Protein AF-A0A4R8V7R1-F1 (afdb_monomer_lite)

Foldseek 3Di:
DDDPPPPPQPDWDWAQDPVDNQWTFTDHRPDTDPDIDGDDPDPPPPPDPVDPVPPPPVPPPDDDDDPPDDPPDDDPPPPPPPPPPPPPPPQQQPDLDDPLLLCLLLLLQVLCVVLVCCCVVCPVPCDPVVVVVSVVVSLVSNLVSLVVVQVVCVVRPLPDAQDSVLCVVHSLSSLVSRQVSSCVRPVGRCVSNVSSVVSNVVVVVVVVVVVVVVVVVVVVVVVD

Radius of gyration: 31.63 Å; chains: 1; bounding box: 80×54×92 Å

Structure (mmCIF, N/CA/C/O backbone):
data_AF-A0A4R8V7R1-F1
#
_entry.id   AF-A0A4R8V7R1-F1
#
loop_
_atom_site.group_PDB
_atom_site.id
_atom_site.type_symbol
_atom_site.label_atom_id
_atom_site.label_alt_id
_atom_site.label_comp_id
_atom_site.label_asym_id
_atom_site.label_entity_id
_atom_site.label_seq_id
_atom_site.pdbx_PDB_ins_code
_atom_site.Cartn_x
_atom_site.Cartn_y
_atom_site.Cartn_z
_atom_site.occupancy
_atom_site.B_iso_or_equiv
_atom_site.auth_seq_id
_atom_site.auth_comp_id
_atom_site.auth_asym_id
_atom_site.auth_atom_id
_atom_site.pdbx_PDB_model_num
ATOM 1 N N . MET A 1 1 ? -19.332 -27.802 37.712 1.00 35.00 1 MET A N 1
ATOM 2 C CA . MET A 1 1 ? -19.781 -26.490 37.201 1.00 35.00 1 MET A CA 1
ATOM 3 C C . MET A 1 1 ? -18.519 -25.658 37.023 1.00 35.00 1 MET A C 1
ATOM 5 O O . MET A 1 1 ? -17.984 -25.167 38.005 1.00 35.00 1 MET A O 1
ATOM 9 N N . SER A 1 2 ? -17.936 -25.696 35.822 1.00 34.97 2 SER A N 1
ATOM 10 C CA . SER A 1 2 ? -16.676 -25.013 35.501 1.00 34.97 2 SER A CA 1
ATOM 11 C C . SER A 1 2 ? -16.999 -23.546 35.270 1.00 34.97 2 SER A C 1
ATOM 13 O O . SER A 1 2 ? -17.768 -23.236 34.366 1.00 34.97 2 SER A O 1
ATOM 15 N N . ILE A 1 3 ? -16.496 -22.668 36.128 1.00 42.59 3 ILE A N 1
ATOM 16 C CA . ILE A 1 3 ? -16.603 -21.229 35.921 1.00 42.59 3 ILE A CA 1
ATOM 17 C C . ILE A 1 3 ? -15.578 -20.910 34.838 1.00 42.59 3 ILE A C 1
ATOM 19 O O . ILE A 1 3 ? -14.386 -21.119 35.051 1.00 42.59 3 ILE A O 1
ATOM 23 N N . ASP A 1 4 ? -16.042 -20.477 33.669 1.00 36.78 4 ASP A N 1
ATOM 24 C CA . ASP A 1 4 ? -15.185 -19.902 32.641 1.00 36.78 4 ASP A CA 1
ATOM 25 C C . ASP A 1 4 ? -14.482 -18.684 33.244 1.00 36.78 4 ASP A C 1
ATOM 27 O O . ASP A 1 4 ? -15.058 -17.601 33.375 1.00 36.78 4 ASP A O 1
ATOM 31 N N . THR A 1 5 ? -13.236 -18.874 33.670 1.00 44.97 5 THR A N 1
ATOM 32 C CA . THR A 1 5 ? -12.346 -17.796 34.079 1.00 44.97 5 THR A CA 1
ATOM 33 C C . THR A 1 5 ? -12.060 -16.978 32.829 1.00 44.97 5 THR A C 1
ATOM 35 O O . THR A 1 5 ? -11.124 -17.254 32.081 1.00 44.97 5 THR A O 1
ATOM 38 N N . ALA A 1 6 ? -12.911 -15.991 32.548 1.00 43.75 6 ALA A N 1
ATOM 39 C CA . ALA A 1 6 ? -12.602 -14.952 31.588 1.00 43.75 6 ALA A CA 1
ATOM 40 C C . ALA A 1 6 ? -11.239 -14.382 31.994 1.00 43.75 6 ALA A C 1
ATOM 42 O O . ALA A 1 6 ? -11.126 -13.747 33.044 1.00 43.75 6 ALA A O 1
ATOM 43 N N . ASN A 1 7 ? -10.213 -14.697 31.197 1.00 43.88 7 ASN A N 1
ATOM 44 C CA . ASN A 1 7 ? -8.844 -14.216 31.332 1.00 43.88 7 ASN A CA 1
ATOM 45 C C . ASN A 1 7 ? -8.877 -12.685 31.368 1.00 43.88 7 ASN A C 1
ATOM 47 O O . ASN A 1 7 ? -8.795 -12.009 30.342 1.00 43.88 7 ASN A O 1
ATOM 51 N N . THR A 1 8 ? -9.056 -12.134 32.562 1.00 47.59 8 THR A N 1
ATOM 52 C CA . THR A 1 8 ? -8.955 -10.708 32.812 1.00 47.59 8 THR A CA 1
ATOM 53 C C . THR A 1 8 ? -7.469 -10.436 32.808 1.00 47.59 8 THR A C 1
ATOM 55 O O . THR A 1 8 ? -6.779 -10.666 33.796 1.00 47.59 8 THR A O 1
ATOM 58 N N . VAL A 1 9 ? -6.959 -10.043 31.646 1.00 55.69 9 VAL A N 1
ATOM 59 C CA . VAL A 1 9 ? -5.580 -9.593 31.506 1.00 55.69 9 VAL A CA 1
ATOM 60 C C . VAL A 1 9 ? -5.466 -8.291 32.292 1.00 55.69 9 VAL A C 1
ATOM 62 O O . VAL A 1 9 ? -5.870 -7.227 31.824 1.00 55.69 9 VAL A O 1
ATOM 65 N N . ILE A 1 10 ? -4.984 -8.391 33.528 1.00 67.69 10 ILE A N 1
ATOM 66 C CA . ILE A 1 10 ? -4.650 -7.234 34.352 1.00 67.69 10 ILE A CA 1
ATOM 67 C C . ILE A 1 10 ? -3.363 -6.654 33.766 1.00 67.69 10 ILE A C 1
ATOM 69 O O . ILE A 1 10 ? -2.303 -7.278 33.824 1.00 67.69 10 ILE A O 1
ATOM 73 N N . ILE A 1 11 ? -3.479 -5.490 33.134 1.00 72.50 11 ILE A N 1
ATOM 74 C CA . ILE A 1 11 ? -2.346 -4.776 32.539 1.00 72.50 11 ILE A CA 1
ATOM 75 C C . ILE A 1 11 ? -1.382 -4.286 33.626 1.00 72.50 11 ILE A C 1
ATOM 77 O O . ILE A 1 11 ? -1.792 -4.032 34.755 1.00 72.50 11 ILE A O 1
ATOM 81 N N . ALA A 1 12 ? -0.099 -4.142 33.295 1.00 81.81 12 ALA A N 1
ATOM 82 C CA . ALA A 1 12 ? 0.874 -3.600 34.237 1.00 81.81 12 ALA A CA 1
ATOM 83 C C . ALA A 1 12 ? 0.482 -2.170 34.660 1.00 81.81 12 ALA A C 1
ATOM 85 O O . ALA A 1 12 ? 0.148 -1.335 33.812 1.00 81.81 12 ALA A O 1
ATOM 86 N N . GLY A 1 13 ? 0.483 -1.892 35.963 1.00 81.94 13 GLY A N 1
ATOM 87 C CA . GLY A 1 13 ? -0.095 -0.663 36.501 1.00 81.94 13 GLY A CA 1
ATOM 88 C C . GLY A 1 13 ? -0.054 -0.555 38.025 1.00 81.94 13 GLY A C 1
ATOM 89 O O . GLY A 1 13 ? 0.250 -1.509 38.734 1.00 81.94 13 GLY A O 1
ATOM 90 N N . TRP A 1 14 ? -0.386 0.632 38.537 1.00 83.62 14 TRP A N 1
ATOM 91 C CA . TRP A 1 14 ? -0.546 0.880 39.972 1.00 83.62 14 TRP A CA 1
ATOM 92 C C . TRP A 1 14 ? -1.979 0.585 40.404 1.00 83.62 14 TRP A C 1
ATOM 94 O O . TRP A 1 14 ? -2.914 1.217 39.909 1.00 83.62 14 TRP A O 1
ATOM 104 N N . TYR A 1 15 ? -2.141 -0.297 41.379 1.00 84.06 15 TYR A N 1
ATOM 105 C CA . TYR A 1 15 ? -3.440 -0.719 41.897 1.00 84.06 15 TYR A CA 1
ATOM 106 C C . TYR A 1 15 ? -3.486 -0.569 43.426 1.00 84.06 15 TYR A C 1
ATOM 108 O O . TYR A 1 15 ? -2.426 -0.498 44.048 1.00 84.06 15 TYR A O 1
ATOM 116 N N . PRO A 1 16 ? -4.681 -0.478 44.045 1.00 84.88 16 PRO A N 1
ATOM 117 C CA . PRO A 1 16 ? -4.818 -0.519 45.505 1.00 84.88 16 PRO A CA 1
ATOM 118 C C . PRO A 1 16 ? -4.042 -1.690 46.109 1.00 84.88 16 PRO A C 1
ATOM 120 O O . PRO A 1 16 ? -4.197 -2.817 45.636 1.00 84.88 16 PRO A O 1
ATOM 123 N N . ASP A 1 17 ? -3.226 -1.429 47.132 1.00 82.94 17 ASP A N 1
ATOM 124 C CA . ASP A 1 17 ? -2.536 -2.497 47.850 1.00 82.94 17 ASP A CA 1
ATOM 125 C C . ASP A 1 17 ? -3.550 -3.270 48.719 1.00 82.94 17 ASP A C 1
ATOM 127 O O . ASP A 1 17 ? -4.192 -2.659 49.577 1.00 82.94 17 ASP A O 1
ATOM 131 N N . PRO A 1 18 ? -3.724 -4.597 48.543 1.00 75.94 18 PRO A N 1
ATOM 132 C CA . PRO A 1 18 ? -4.680 -5.376 49.333 1.00 75.94 18 PRO A CA 1
ATOM 133 C C . PRO A 1 18 ? -4.406 -5.345 50.841 1.00 75.94 18 PRO A C 1
ATOM 135 O O . PRO A 1 18 ? -5.307 -5.614 51.632 1.00 75.94 18 PRO A O 1
ATOM 138 N N . THR A 1 19 ? -3.164 -5.052 51.238 1.00 77.88 19 THR A N 1
ATOM 139 C CA . THR A 1 19 ? -2.745 -4.976 52.643 1.00 77.88 19 THR A CA 1
ATOM 140 C C . THR A 1 19 ? -2.860 -3.581 53.254 1.00 77.88 19 THR A C 1
ATOM 142 O O . THR A 1 19 ? -2.901 -3.475 54.477 1.00 77.88 19 THR A O 1
ATOM 145 N N . ASP A 1 20 ? -2.910 -2.524 52.438 1.00 77.88 20 ASP A N 1
ATOM 146 C CA . ASP A 1 20 ? -2.974 -1.133 52.898 1.00 77.88 20 ASP A CA 1
ATOM 147 C C . ASP A 1 20 ? -3.625 -0.225 51.836 1.00 77.88 20 ASP A C 1
ATOM 149 O O . ASP A 1 20 ? -2.997 0.191 50.864 1.00 77.88 20 ASP A O 1
ATOM 153 N N . ASP A 1 21 ? -4.891 0.143 52.042 1.00 74.12 21 ASP A N 1
ATOM 154 C CA . ASP A 1 21 ? -5.660 0.954 51.083 1.00 74.12 21 ASP A CA 1
ATOM 155 C C . ASP A 1 21 ? -5.136 2.401 50.936 1.00 74.12 21 ASP A C 1
ATOM 157 O O . ASP A 1 21 ? -5.503 3.121 49.995 1.00 74.12 21 ASP A O 1
ATOM 161 N N . THR A 1 22 ? -4.238 2.832 51.832 1.00 79.81 22 THR A N 1
ATOM 162 C CA . THR A 1 22 ? -3.553 4.133 51.752 1.00 79.81 22 THR A CA 1
ATOM 163 C C . THR A 1 22 ? -2.384 4.131 50.764 1.00 79.81 22 THR A C 1
ATOM 165 O O . THR A 1 22 ? -1.832 5.188 50.443 1.00 79.81 22 THR A O 1
ATOM 168 N N . GLN A 1 23 ? -2.030 2.966 50.221 1.00 84.81 23 GLN A N 1
ATOM 169 C CA . GLN A 1 23 ? -0.934 2.788 49.282 1.00 84.81 23 GLN A CA 1
ATOM 170 C C . GLN A 1 23 ? -1.429 2.159 47.979 1.00 84.81 23 GLN A C 1
ATOM 172 O O . GLN A 1 23 ? -2.417 1.427 47.919 1.00 84.81 23 GLN A O 1
ATOM 177 N N . ALA A 1 24 ? -0.735 2.476 46.891 1.00 87.69 24 ALA A N 1
ATOM 178 C CA . ALA A 1 24 ? -0.854 1.729 45.652 1.00 87.69 24 ALA A CA 1
ATOM 179 C C . ALA A 1 24 ? 0.389 0.856 45.486 1.00 87.69 24 ALA A C 1
ATOM 181 O O . ALA A 1 24 ? 1.506 1.337 45.681 1.00 87.69 24 ALA A O 1
ATOM 182 N N . ARG A 1 25 ? 0.191 -0.397 45.082 1.00 88.38 25 ARG A N 1
ATOM 183 C CA . ARG A 1 25 ? 1.249 -1.352 44.751 1.00 88.38 25 ARG A CA 1
ATOM 184 C C . ARG A 1 25 ? 1.310 -1.548 43.241 1.00 88.38 25 ARG A C 1
ATOM 186 O O . ARG A 1 25 ? 0.284 -1.506 42.557 1.00 88.38 25 ARG A O 1
ATOM 193 N N . TRP A 1 26 ? 2.511 -1.717 42.706 1.00 85.88 26 TRP A N 1
ATOM 194 C CA . TRP A 1 26 ? 2.697 -1.950 41.279 1.00 85.88 26 TRP A CA 1
ATOM 195 C C . TRP A 1 26 ? 2.490 -3.430 40.918 1.00 85.88 26 TRP A C 1
ATOM 197 O O . TRP A 1 26 ? 3.072 -4.320 41.543 1.00 85.88 26 TRP A O 1
ATOM 207 N N . TRP A 1 27 ? 1.666 -3.680 39.899 1.00 84.12 27 TRP A N 1
ATOM 208 C CA . TRP A 1 27 ? 1.469 -4.971 39.235 1.00 84.12 27 TRP A CA 1
ATOM 209 C C . TRP A 1 27 ? 2.256 -4.979 37.923 1.00 84.12 27 TRP A C 1
ATOM 211 O O . TRP A 1 27 ? 2.091 -4.069 37.110 1.00 84.12 27 TRP A O 1
ATOM 221 N N . ASP A 1 28 ? 3.087 -5.995 37.689 1.00 77.50 28 ASP A N 1
ATOM 222 C CA . ASP A 1 28 ? 3.957 -6.068 36.502 1.00 77.50 28 ASP A CA 1
ATOM 223 C C . ASP A 1 28 ? 3.318 -6.772 35.288 1.00 77.50 28 ASP A C 1
ATOM 225 O O . ASP A 1 28 ? 3.927 -6.862 34.223 1.00 77.50 28 ASP A O 1
ATOM 229 N N . GLY A 1 29 ? 2.074 -7.239 35.426 1.00 78.12 29 GLY A N 1
ATOM 230 C CA . GLY A 1 29 ? 1.376 -8.049 34.422 1.00 78.12 29 GLY A CA 1
ATOM 231 C C . GLY A 1 29 ? 1.359 -9.548 34.740 1.00 78.12 29 GLY A C 1
ATOM 232 O O . GLY A 1 29 ? 0.586 -10.282 34.129 1.00 78.12 29 GLY A O 1
ATOM 233 N N . SER A 1 30 ? 2.157 -10.000 35.709 1.00 77.62 30 SER A N 1
ATOM 234 C CA . SER A 1 30 ? 2.258 -11.399 36.140 1.00 77.62 30 SER A CA 1
ATOM 235 C C . SER A 1 30 ? 2.177 -11.582 37.659 1.00 77.62 30 SER A C 1
ATOM 237 O O . SER A 1 30 ? 1.607 -12.572 38.119 1.00 77.62 30 SER A O 1
ATOM 239 N N . GLN A 1 31 ? 2.699 -10.631 38.437 1.00 82.38 31 GLN A N 1
ATOM 240 C CA . GLN A 1 31 ? 2.708 -10.648 39.896 1.00 82.38 31 GLN A CA 1
ATOM 241 C C . GLN A 1 31 ? 2.754 -9.231 40.493 1.00 82.38 31 GLN A C 1
ATOM 243 O O . GLN A 1 31 ? 3.055 -8.234 39.829 1.00 82.38 31 GLN A O 1
ATOM 248 N N . TRP A 1 32 ? 2.440 -9.146 41.786 1.00 83.69 32 TRP A N 1
ATOM 249 C CA . TRP A 1 32 ? 2.592 -7.925 42.569 1.00 83.69 32 TRP A CA 1
ATOM 250 C C . TRP A 1 32 ? 4.063 -7.704 42.902 1.00 83.69 32 TRP A C 1
ATOM 252 O O . TRP A 1 32 ? 4.732 -8.607 43.402 1.00 83.69 32 TRP A O 1
ATOM 262 N N . THR A 1 33 ? 4.557 -6.493 42.678 1.00 84.94 33 THR A N 1
ATOM 263 C CA . THR A 1 33 ? 5.934 -6.123 43.023 1.00 84.94 33 THR A CA 1
ATOM 264 C C . THR A 1 33 ? 6.018 -5.521 44.431 1.00 84.94 33 THR A C 1
ATOM 266 O O . THR A 1 33 ? 5.010 -5.220 45.082 1.00 84.94 33 THR A O 1
ATOM 269 N N . SER A 1 34 ? 7.242 -5.346 44.933 1.00 87.00 34 SER A N 1
ATOM 270 C CA . SER A 1 34 ? 7.510 -4.657 46.201 1.00 87.00 34 SER A CA 1
ATOM 271 C C . SER A 1 34 ? 7.430 -3.132 46.095 1.00 87.00 34 SER A C 1
ATOM 273 O O . SER A 1 34 ? 7.536 -2.457 47.115 1.00 87.00 34 SER A O 1
ATOM 275 N N . GLU A 1 35 ? 7.263 -2.579 44.892 1.00 85.44 35 GLU A N 1
ATOM 276 C CA . GLU A 1 35 ? 7.139 -1.139 44.700 1.00 85.44 35 GLU A CA 1
ATOM 277 C C . GLU A 1 35 ? 5.773 -0.662 45.199 1.00 85.44 35 GLU A C 1
ATOM 279 O O . GLU A 1 35 ? 4.721 -1.046 44.674 1.00 85.44 35 GLU A O 1
ATOM 284 N N . THR A 1 36 ? 5.797 0.191 46.223 1.00 90.44 36 THR A N 1
ATOM 285 C CA . THR A 1 36 ? 4.619 0.890 46.731 1.00 90.44 36 THR A CA 1
ATOM 286 C C . THR A 1 36 ? 4.792 2.392 46.572 1.00 90.44 36 THR A C 1
ATOM 288 O O . THR A 1 36 ? 5.901 2.931 46.598 1.00 90.44 36 THR A O 1
ATOM 291 N N . ARG A 1 37 ? 3.674 3.091 46.385 1.00 84.56 37 ARG A N 1
ATOM 292 C CA . ARG A 1 37 ? 3.627 4.551 46.439 1.00 84.56 37 ARG A CA 1
ATOM 293 C C . ARG A 1 37 ? 2.474 5.001 47.324 1.00 84.56 37 ARG A C 1
ATOM 295 O O . ARG A 1 37 ? 1.413 4.368 47.283 1.00 84.56 37 ARG A O 1
ATOM 302 N N . PRO A 1 38 ? 2.630 6.111 48.066 1.00 84.44 38 PRO A N 1
ATOM 303 C CA . PRO A 1 38 ? 1.514 6.726 48.761 1.00 84.44 38 PRO A CA 1
ATOM 304 C C . PRO A 1 38 ? 0.399 6.997 47.761 1.00 84.44 38 PRO A C 1
ATOM 306 O O . PRO A 1 38 ? 0.606 7.633 46.719 1.00 84.44 38 PRO A O 1
ATOM 309 N N . ARG A 1 39 ? -0.795 6.495 48.054 1.00 70.06 39 ARG A N 1
ATOM 310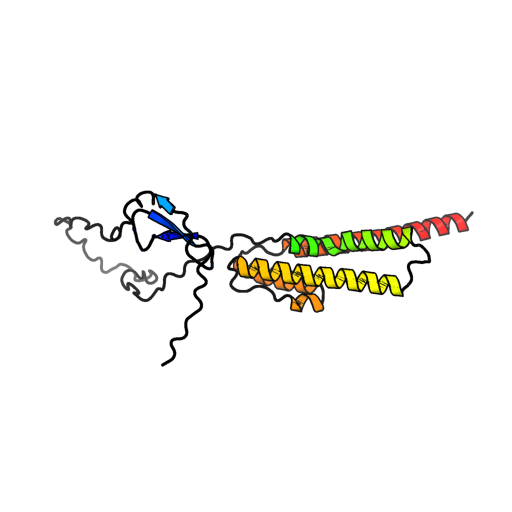 C CA . ARG A 1 39 ? -1.968 6.887 47.297 1.00 70.06 39 ARG A CA 1
ATOM 311 C C . ARG A 1 39 ? -2.252 8.320 47.720 1.00 70.06 39 ARG A C 1
ATOM 313 O O . ARG A 1 39 ? -2.615 8.565 48.867 1.00 70.06 39 ARG A O 1
ATOM 320 N N . HIS A 1 40 ? -2.046 9.284 46.819 1.00 61.00 40 HIS A N 1
ATOM 321 C CA . HIS A 1 40 ? -2.584 10.626 47.038 1.00 61.00 40 HIS A CA 1
ATOM 322 C C . HIS A 1 40 ? -4.044 10.459 47.457 1.00 61.00 40 HIS A C 1
ATOM 324 O O . HIS A 1 40 ? -4.724 9.658 46.805 1.00 61.00 40 HIS A O 1
ATOM 330 N N . PRO A 1 41 ? -4.515 11.132 48.526 1.00 55.47 41 PRO A N 1
ATOM 331 C CA . PRO A 1 41 ? -5.903 11.026 48.923 1.00 55.47 41 PRO A CA 1
ATOM 332 C C . PRO A 1 41 ? -6.705 11.319 47.671 1.00 55.47 41 PRO A C 1
ATOM 334 O O . PRO A 1 41 ? -6.627 12.416 47.112 1.00 55.47 41 PRO A O 1
ATOM 337 N N . ALA A 1 42 ? -7.399 10.293 47.179 1.00 50.50 42 ALA A N 1
ATOM 338 C CA . ALA A 1 42 ? -8.409 10.505 46.181 1.00 50.50 42 ALA A CA 1
ATOM 339 C C . ALA A 1 42 ? -9.277 11.594 46.797 1.00 50.50 42 ALA A C 1
ATOM 341 O O . ALA A 1 42 ? -9.823 11.396 47.886 1.00 50.50 42 ALA A O 1
ATOM 342 N N . THR A 1 43 ? -9.326 12.771 46.163 1.00 43.12 43 THR A N 1
ATOM 343 C CA . THR A 1 43 ? -10.407 13.720 46.411 1.00 43.12 43 THR A CA 1
ATOM 344 C C . THR A 1 43 ? -11.642 12.853 46.525 1.00 43.12 43 THR A C 1
ATOM 346 O O . THR A 1 43 ? -11.852 12.094 45.575 1.00 43.12 43 THR A O 1
ATOM 349 N N . PRO A 1 44 ? -12.336 12.825 47.680 1.00 43.34 44 PRO A N 1
ATOM 350 C CA . PRO A 1 44 ? -13.325 11.805 47.947 1.00 43.34 44 PRO A CA 1
ATOM 351 C C . PRO A 1 44 ? -14.224 11.746 46.731 1.00 43.34 44 PRO A C 1
ATOM 353 O O . PRO A 1 44 ? -14.907 12.716 46.397 1.00 43.34 44 PRO A O 1
ATOM 356 N N . HIS A 1 45 ? -14.087 10.639 46.005 1.00 41.44 45 HIS A N 1
ATOM 357 C CA . HIS A 1 45 ? -14.994 10.161 44.996 1.00 41.44 45 HIS A CA 1
ATOM 358 C C . HIS A 1 45 ? -16.360 10.462 45.582 1.00 41.44 45 HIS A C 1
ATOM 360 O O . HIS A 1 45 ? -16.749 9.886 46.599 1.00 41.44 45 HIS A O 1
ATOM 366 N N . GLN A 1 46 ? -17.029 11.456 45.015 1.00 38.50 46 GLN A N 1
ATOM 367 C CA . GLN A 1 46 ? -18.409 11.737 45.332 1.00 38.50 46 GLN A CA 1
ATOM 368 C C . GLN A 1 46 ? -19.220 10.564 44.802 1.00 38.50 46 GLN A C 1
ATOM 370 O O . GLN A 1 46 ? -19.853 10.647 43.753 1.00 38.50 46 GLN A O 1
ATOM 375 N N . GLY A 1 47 ? -19.206 9.458 45.542 1.00 43.12 47 GLY A N 1
ATOM 376 C CA . GLY A 1 47 ? -20.402 8.661 45.685 1.00 43.12 47 GLY A CA 1
ATOM 377 C C . GLY A 1 47 ? -21.475 9.628 46.171 1.00 43.12 47 GLY A C 1
ATOM 378 O O . GLY A 1 47 ? -21.329 10.229 47.230 1.00 43.12 47 GLY A O 1
ATOM 379 N N . ASN A 1 48 ? -22.495 9.833 45.340 1.00 40.78 48 ASN A N 1
ATOM 380 C CA . ASN A 1 48 ? -23.648 10.712 45.561 1.00 40.78 48 ASN A CA 1
ATOM 381 C C . ASN A 1 48 ? -23.450 12.229 45.376 1.00 40.78 48 ASN A C 1
ATOM 383 O O . ASN A 1 48 ? -23.753 13.011 46.271 1.00 40.78 48 ASN A O 1
ATOM 387 N N . ARG A 1 49 ? -23.103 12.683 44.161 1.00 38.25 49 ARG A N 1
ATOM 388 C CA . ARG A 1 49 ? -23.448 14.054 43.700 1.00 38.25 49 ARG A CA 1
ATOM 389 C C . ARG A 1 49 ? -24.443 14.141 42.533 1.00 38.25 49 ARG A C 1
ATOM 391 O O . ARG A 1 49 ? -24.529 15.171 41.881 1.00 38.25 49 ARG A O 1
ATOM 398 N N . TYR A 1 50 ? -25.271 13.113 42.332 1.00 39.94 50 TYR A N 1
ATOM 399 C CA . TYR A 1 50 ? -26.520 13.255 41.556 1.00 39.94 50 TYR A CA 1
ATOM 400 C C . TYR A 1 50 ? -27.773 13.435 42.423 1.00 39.94 50 TYR A C 1
ATOM 402 O O . TYR A 1 50 ? -28.837 13.745 41.901 1.00 39.94 50 TYR A O 1
ATOM 410 N N . PHE A 1 51 ? -27.638 13.339 43.745 1.00 40.81 51 PHE A N 1
ATOM 411 C CA . PHE A 1 51 ? -28.634 13.840 44.684 1.00 40.81 51 PHE A CA 1
ATOM 412 C C . PHE A 1 51 ? -28.046 15.058 45.392 1.00 40.81 51 PHE A C 1
ATOM 414 O O . PHE A 1 51 ? -27.529 14.961 46.499 1.00 40.81 51 PHE A O 1
ATOM 421 N N . SER A 1 52 ? -28.131 16.227 44.760 1.00 37.59 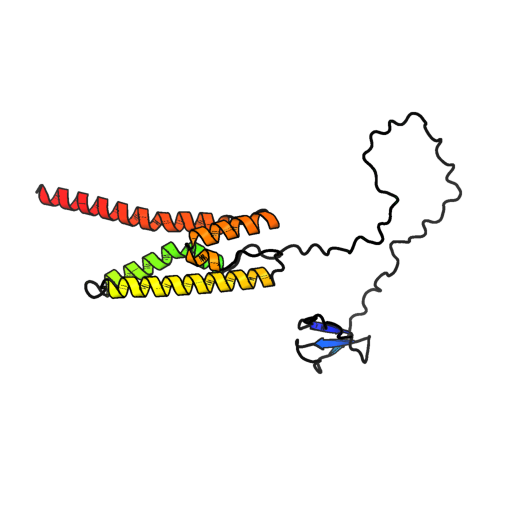52 SER A N 1
ATOM 422 C CA . SER A 1 52 ? -28.435 17.397 45.578 1.00 37.59 52 SER A CA 1
ATOM 423 C C . SER A 1 52 ? -29.876 17.192 46.038 1.00 37.59 52 SER A C 1
ATOM 425 O O . SER A 1 52 ? -30.757 17.142 45.177 1.00 37.59 52 SER A O 1
ATOM 427 N N . PRO A 1 53 ? -30.173 17.080 47.344 1.00 41.31 53 PRO A N 1
ATOM 428 C CA . PRO A 1 53 ? -31.483 17.497 47.790 1.00 41.31 53 PRO A CA 1
ATOM 429 C C . PRO A 1 53 ? -31.527 18.988 47.471 1.00 41.31 53 PRO A C 1
ATOM 431 O O . PRO A 1 53 ? -30.960 19.812 48.185 1.00 41.31 53 PRO A O 1
ATOM 434 N N . VAL A 1 54 ? -32.119 19.336 46.327 1.00 48.97 54 VAL A N 1
ATOM 435 C CA . VAL A 1 54 ? -32.688 20.667 46.164 1.00 48.97 54 VAL A CA 1
ATOM 436 C C . VAL A 1 54 ? -33.579 20.816 47.394 1.00 48.97 54 VAL A C 1
ATOM 438 O O . VAL A 1 54 ? -34.453 19.962 47.576 1.00 48.97 54 VAL A O 1
ATOM 441 N N . PRO A 1 55 ? -33.339 21.791 48.290 1.00 40.69 55 PRO A N 1
ATOM 442 C CA . PRO A 1 55 ? -34.296 22.067 49.343 1.00 40.69 55 PRO A CA 1
ATOM 443 C C . PRO A 1 55 ? -35.619 22.258 48.622 1.00 40.69 55 PRO A C 1
ATOM 445 O O . PRO A 1 55 ? -35.705 23.111 47.735 1.00 40.69 55 PRO A O 1
ATOM 448 N N . ILE A 1 56 ? -36.601 21.406 48.911 1.00 45.22 56 ILE A N 1
ATOM 449 C CA . ILE A 1 56 ? -37.954 21.593 48.411 1.00 45.22 56 ILE A CA 1
ATOM 450 C C . ILE A 1 56 ? -38.329 22.990 48.888 1.00 45.22 56 ILE A C 1
ATOM 452 O O . ILE A 1 56 ? -38.549 23.212 50.075 1.00 45.22 56 ILE A O 1
ATOM 456 N N . ARG A 1 57 ? -38.288 23.964 47.977 1.00 40.69 57 ARG A N 1
ATOM 457 C CA . ARG A 1 57 ? -38.798 25.295 48.241 1.00 40.69 57 ARG A CA 1
ATOM 458 C C . ARG A 1 57 ? -40.298 25.081 48.367 1.00 40.69 57 ARG A C 1
ATOM 460 O O . ARG A 1 57 ? -40.972 24.870 47.364 1.00 40.69 57 ARG A O 1
ATOM 467 N N . THR A 1 58 ? -40.793 25.073 49.597 1.00 50.50 58 THR A N 1
ATOM 468 C CA . THR A 1 58 ? -42.202 24.851 49.948 1.00 50.50 58 THR A CA 1
ATOM 469 C C . THR A 1 58 ? -43.150 25.924 49.398 1.00 50.50 58 THR A C 1
ATOM 471 O O . THR A 1 58 ? -44.355 25.795 49.565 1.00 50.50 58 THR A O 1
ATOM 474 N N . ASP A 1 59 ? -42.630 26.916 48.668 1.00 50.88 59 ASP A N 1
ATOM 475 C CA . ASP A 1 59 ? -43.395 28.035 48.109 1.00 50.88 59 ASP A CA 1
ATOM 476 C C . ASP A 1 59 ? -43.596 27.970 46.585 1.00 50.88 59 ASP A C 1
ATOM 478 O O . ASP A 1 59 ? -43.989 28.959 45.967 1.00 50.88 59 ASP A O 1
ATOM 482 N N . ALA A 1 60 ? -43.338 26.834 45.932 1.00 48.94 60 ALA A N 1
ATOM 483 C CA . ALA A 1 60 ? -43.721 26.675 44.531 1.00 48.94 60 ALA A CA 1
ATOM 484 C C . ALA A 1 60 ? -45.212 26.320 44.434 1.00 48.94 60 ALA A C 1
ATOM 486 O O . ALA A 1 60 ? -45.592 25.152 44.354 1.00 48.94 60 ALA A O 1
ATOM 487 N N . THR A 1 61 ? -46.063 27.345 44.414 1.00 51.59 61 THR A N 1
ATOM 488 C CA . THR A 1 61 ? -47.366 27.257 43.753 1.00 51.59 61 THR A CA 1
ATOM 489 C C . THR A 1 61 ? -47.152 26.636 42.371 1.00 51.59 61 THR A C 1
ATOM 491 O O . THR A 1 61 ? -46.386 27.150 41.554 1.00 51.59 61 THR A O 1
ATOM 494 N N . LEU A 1 62 ? -47.767 25.476 42.132 1.00 53.69 62 LEU A N 1
ATOM 495 C CA . LEU A 1 62 ? -47.740 24.824 40.825 1.00 53.69 62 LEU A CA 1
ATOM 496 C C . LEU A 1 62 ? -48.199 25.844 39.768 1.00 53.69 62 LEU A C 1
ATOM 498 O O . LEU A 1 62 ? -49.253 26.459 39.960 1.00 53.69 62 LEU A O 1
ATOM 502 N N . PRO A 1 63 ? -47.453 26.059 38.669 1.00 57.62 63 PRO A N 1
ATOM 503 C CA . PRO A 1 63 ? -47.970 26.871 37.581 1.00 57.62 63 PRO A CA 1
ATOM 504 C C . PRO A 1 63 ? -49.251 26.212 37.034 1.00 57.62 63 PRO A C 1
ATOM 506 O O . PRO A 1 63 ? -49.306 24.979 36.955 1.00 57.62 63 PRO A O 1
ATOM 509 N N . PRO A 1 64 ? -50.282 26.997 36.666 1.00 59.25 64 PRO A N 1
ATOM 510 C CA . PRO A 1 64 ? -51.505 26.464 36.082 1.00 59.25 64 PRO A CA 1
ATOM 511 C C . PRO A 1 64 ? -51.188 25.570 34.883 1.00 59.25 64 PRO A C 1
ATOM 513 O O . PRO A 1 64 ? -50.433 25.955 33.988 1.00 59.25 64 PRO A O 1
ATOM 516 N N . ILE A 1 65 ? -51.755 24.363 34.882 1.00 53.28 65 ILE A N 1
ATOM 517 C CA . ILE A 1 65 ? -51.684 23.438 33.752 1.00 53.28 65 ILE A CA 1
ATOM 518 C C . ILE A 1 65 ? -52.396 24.123 32.584 1.00 53.28 65 ILE A C 1
ATOM 520 O O . ILE A 1 65 ? -53.608 24.299 32.633 1.00 53.28 65 ILE A O 1
ATOM 524 N N . ASP A 1 66 ? -51.644 24.539 31.566 1.00 52.62 66 ASP A N 1
ATOM 525 C CA . ASP A 1 66 ? -52.190 25.093 30.328 1.00 52.62 66 ASP A CA 1
ATOM 526 C C . ASP A 1 66 ? -52.650 23.936 29.418 1.00 52.62 66 ASP A C 1
ATOM 528 O O . ASP A 1 66 ? -51.802 23.201 28.891 1.00 52.62 66 ASP A O 1
ATOM 532 N N . PRO A 1 67 ? -53.969 23.727 29.234 1.00 60.53 67 PRO A N 1
ATOM 533 C CA . PRO A 1 67 ? -54.494 22.603 28.466 1.00 60.53 67 PRO A CA 1
ATOM 534 C C . PRO A 1 67 ? -54.320 22.768 26.948 1.00 60.53 67 PRO A C 1
ATOM 536 O O . PRO A 1 67 ? -54.635 21.838 26.208 1.00 60.53 67 PRO A O 1
ATOM 539 N N . TYR A 1 68 ? -53.807 23.904 26.461 1.00 51.34 68 TYR A N 1
ATOM 540 C CA . TYR A 1 68 ? -53.688 24.180 25.025 1.00 51.34 68 TYR A CA 1
ATOM 541 C C . TYR A 1 68 ? -52.278 23.996 24.458 1.00 51.34 68 TYR A C 1
ATOM 543 O O . TYR A 1 68 ? -52.037 24.324 23.294 1.00 51.34 68 TYR A O 1
ATOM 551 N N . ARG A 1 69 ? -51.328 23.440 25.223 1.00 50.62 69 ARG A N 1
ATOM 552 C CA . ARG A 1 69 ? -49.971 23.205 24.711 1.00 50.62 69 ARG A CA 1
ATOM 553 C C . ARG A 1 69 ? -49.968 22.066 23.672 1.00 50.62 69 ARG A C 1
ATOM 555 O O . ARG A 1 69 ? -50.237 20.921 24.034 1.00 50.62 69 ARG A O 1
ATOM 562 N N . PRO A 1 70 ? -49.617 22.323 22.397 1.00 47.81 70 PRO A N 1
ATOM 563 C CA . PRO A 1 70 ? -49.630 21.289 21.368 1.00 47.81 70 PRO A CA 1
ATOM 564 C C . PRO A 1 70 ? -48.570 20.212 21.648 1.00 47.81 70 PRO A C 1
ATOM 566 O O . PRO A 1 70 ? -47.391 20.507 21.852 1.00 47.81 70 PRO A O 1
ATOM 569 N N . LEU A 1 71 ? -49.005 18.950 21.608 1.00 53.44 71 LEU A N 1
ATOM 570 C CA . LEU A 1 71 ? -48.256 17.703 21.845 1.00 53.44 71 LEU A CA 1
ATOM 571 C C . LEU A 1 71 ? -47.206 17.372 20.759 1.00 53.44 71 LEU A C 1
ATOM 573 O O . LEU A 1 71 ? -46.952 16.210 20.462 1.00 53.44 71 LEU A O 1
ATOM 577 N N . ASN A 1 72 ? -46.563 18.375 20.156 1.00 47.00 72 ASN A N 1
ATOM 578 C CA . ASN A 1 72 ? -45.502 18.170 19.164 1.00 47.00 72 ASN A CA 1
ATOM 579 C C . ASN A 1 72 ? -44.109 18.451 19.739 1.00 47.00 72 ASN A C 1
ATOM 581 O O . ASN A 1 72 ? -43.318 19.223 19.196 1.00 47.00 72 ASN A O 1
ATOM 585 N N . ARG A 1 73 ? -43.798 17.809 20.862 1.00 43.47 73 ARG A N 1
ATOM 586 C CA . ARG A 1 73 ? -42.420 17.671 21.319 1.00 43.47 73 ARG A CA 1
ATOM 587 C C . ARG A 1 73 ? -42.130 16.183 21.378 1.00 43.47 73 ARG A C 1
ATOM 589 O O . ARG A 1 73 ? -42.752 15.462 22.154 1.00 43.47 73 ARG A O 1
ATOM 596 N N . ARG A 1 74 ? -41.239 15.737 20.480 1.00 41.69 74 ARG A N 1
ATOM 597 C CA . ARG A 1 74 ? -40.584 14.422 20.523 1.00 41.69 74 ARG A CA 1
ATOM 598 C C . ARG A 1 74 ? -40.363 14.034 21.973 1.00 41.69 74 ARG A C 1
ATOM 600 O O . ARG A 1 74 ? -39.901 14.875 22.732 1.00 41.69 74 ARG A O 1
ATOM 607 N N . HIS A 1 75 ? -40.700 12.790 22.289 1.00 45.31 75 HIS A N 1
ATOM 608 C CA . HIS A 1 75 ? -40.530 12.159 23.587 1.00 45.31 75 HIS A CA 1
ATOM 609 C C . HIS A 1 75 ? -39.267 12.670 24.295 1.00 45.31 75 HIS A C 1
ATOM 611 O O . HIS A 1 75 ? -38.164 12.196 24.028 1.00 45.31 75 HIS A O 1
ATOM 617 N N . ASP A 1 76 ? -39.446 13.635 25.197 1.00 42.44 76 ASP A N 1
ATOM 618 C CA . ASP A 1 76 ? -38.506 13.870 26.276 1.00 42.44 76 ASP A CA 1
ATOM 619 C C . ASP A 1 76 ? -38.633 12.633 27.163 1.00 42.44 76 ASP A C 1
ATOM 621 O O . ASP A 1 76 ? -39.543 12.501 27.980 1.00 42.44 76 ASP A O 1
ATOM 625 N N . THR A 1 77 ? -37.737 11.673 26.956 1.00 49.12 77 THR A N 1
ATOM 626 C CA . THR A 1 77 ? -37.432 10.592 27.894 1.00 49.12 77 THR A CA 1
ATOM 627 C C . THR A 1 77 ? -36.796 11.178 29.160 1.00 49.12 77 THR A C 1
ATOM 629 O O . THR A 1 77 ? -35.656 10.881 29.499 1.00 49.12 77 THR A O 1
ATOM 632 N N . GLN A 1 78 ? -37.528 12.033 29.871 1.00 43.94 78 GLN A N 1
ATOM 633 C CA . GLN A 1 78 ? -37.296 12.360 31.273 1.00 43.94 78 GLN A CA 1
ATOM 634 C C . GLN A 1 78 ? -38.271 11.512 32.090 1.00 43.94 78 GLN A C 1
ATOM 636 O O . GLN A 1 78 ? -39.406 11.913 32.321 1.00 43.94 78 GLN A O 1
ATOM 641 N N . GLY A 1 79 ? -37.860 10.310 32.497 1.00 42.41 79 GLY A N 1
ATOM 642 C CA . GLY A 1 79 ? -38.664 9.535 33.451 1.00 42.41 79 GLY A CA 1
ATOM 643 C C . GLY A 1 79 ? -38.421 8.034 33.487 1.00 42.41 79 GLY A C 1
ATOM 644 O O . GLY A 1 79 ? -38.663 7.418 34.518 1.00 42.41 79 GLY A O 1
ATOM 645 N N . PHE A 1 80 ? -37.869 7.439 32.431 1.00 43.19 80 PHE A N 1
ATOM 646 C CA . PHE A 1 80 ? -37.367 6.070 32.510 1.00 43.19 80 PHE A CA 1
ATOM 647 C C . PHE A 1 80 ? -35.869 6.124 32.761 1.00 43.19 80 PHE A C 1
ATOM 649 O O . PHE A 1 80 ? -35.065 6.195 31.835 1.00 43.19 80 PHE A O 1
ATOM 656 N N . VAL A 1 81 ? -35.498 6.109 34.042 1.00 49.50 81 VAL A N 1
ATOM 657 C CA . VAL A 1 81 ? -34.158 5.702 34.464 1.00 49.50 81 VAL A CA 1
ATOM 658 C C . VAL A 1 81 ? -34.008 4.251 34.024 1.00 49.50 81 VAL A C 1
ATOM 660 O O . VAL A 1 81 ? -34.384 3.315 34.726 1.00 49.50 81 VAL A O 1
ATOM 663 N N . SER A 1 82 ? -33.525 4.059 32.803 1.00 48.31 82 SER A N 1
ATOM 664 C CA . SER A 1 82 ? -33.105 2.770 32.291 1.00 48.31 82 SER A CA 1
ATOM 665 C C . SER A 1 82 ? -31.915 2.305 33.130 1.00 48.31 82 SER A C 1
ATOM 667 O O . SER A 1 82 ? -30.761 2.521 32.763 1.00 48.31 82 SER A O 1
ATOM 669 N N . MET A 1 83 ? -32.198 1.620 34.240 1.00 46.34 83 MET A N 1
ATOM 670 C CA . MET A 1 83 ? -31.258 0.840 35.063 1.00 46.34 83 MET A CA 1
ATOM 671 C C . MET A 1 83 ? -30.573 -0.313 34.286 1.00 46.34 83 MET A C 1
ATOM 673 O O . MET A 1 83 ? -29.996 -1.214 34.881 1.00 46.34 83 MET A O 1
ATOM 677 N N . GLY A 1 84 ? -30.620 -0.289 32.950 1.00 48.97 84 GLY A N 1
ATOM 678 C CA . GLY A 1 84 ? -29.977 -1.235 32.042 1.00 48.97 84 GLY A CA 1
ATOM 679 C C . GLY A 1 84 ? -29.087 -0.579 30.982 1.00 48.97 84 GLY A C 1
ATOM 680 O O . GLY A 1 84 ? -28.601 -1.281 30.098 1.00 48.97 84 GLY A O 1
ATOM 681 N N . VAL A 1 85 ? -28.838 0.737 31.032 1.00 47.00 85 VAL A N 1
ATOM 682 C CA . VAL A 1 85 ? -27.799 1.338 30.180 1.00 47.00 85 VAL A CA 1
ATOM 683 C C . VAL A 1 85 ? -26.457 1.028 30.823 1.00 47.00 85 VAL A C 1
ATOM 685 O O . VAL A 1 85 ? -25.937 1.781 31.643 1.00 47.00 85 VAL A O 1
ATOM 688 N N . LYS A 1 86 ? -25.912 -0.139 30.465 1.00 44.81 86 LYS A N 1
ATOM 689 C CA . LYS A 1 86 ? -24.502 -0.462 30.668 1.00 44.81 86 LYS A CA 1
ATOM 690 C C . LYS A 1 86 ? -23.729 0.736 30.130 1.00 44.81 86 LYS A C 1
ATOM 692 O O . LYS A 1 86 ? -23.846 1.027 28.943 1.00 44.81 86 LYS A O 1
ATOM 697 N N . ALA A 1 87 ? -23.027 1.463 30.998 1.00 43.59 87 ALA A N 1
ATOM 698 C CA . ALA A 1 87 ? -22.206 2.591 30.588 1.00 43.59 87 ALA A CA 1
ATOM 699 C C . ALA A 1 87 ? -21.203 2.080 29.547 1.00 43.59 87 ALA A C 1
ATOM 701 O O . ALA A 1 87 ? -20.187 1.471 29.883 1.00 43.59 87 ALA A O 1
ATOM 702 N N . THR A 1 88 ? -21.524 2.236 28.264 1.00 47.34 88 THR A N 1
ATOM 703 C CA . THR A 1 88 ? -20.598 1.938 27.186 1.00 47.34 88 THR A CA 1
ATOM 704 C C . THR A 1 88 ? -19.593 3.065 27.228 1.00 47.34 88 THR A C 1
ATOM 706 O O . THR A 1 88 ? -19.856 4.154 26.721 1.00 47.34 88 THR A O 1
ATOM 709 N N . VAL A 1 89 ? -18.475 2.828 27.909 1.00 50.31 89 VAL A N 1
ATOM 710 C CA . VAL A 1 89 ? -17.300 3.688 27.823 1.00 50.31 89 VAL A CA 1
ATOM 711 C C . VAL A 1 89 ? -16.959 3.786 26.336 1.00 50.31 89 VAL A C 1
ATOM 713 O O . VAL A 1 89 ? -16.474 2.828 25.736 1.00 50.31 89 VAL A O 1
ATOM 716 N N . GLN A 1 90 ? -17.315 4.908 25.709 1.00 48.53 90 GLN A N 1
ATOM 717 C CA . GLN A 1 90 ? -16.982 5.188 24.318 1.00 48.53 90 GLN A CA 1
ATOM 718 C C . GLN A 1 90 ? -15.491 5.518 24.266 1.00 48.53 90 GLN A C 1
ATOM 720 O O . GLN A 1 90 ? -15.080 6.669 24.427 1.00 48.53 90 GLN A O 1
ATOM 725 N N . PHE A 1 91 ? -14.672 4.484 24.088 1.00 52.22 91 PHE A N 1
ATOM 726 C CA . PHE A 1 91 ? -13.251 4.642 23.823 1.00 52.22 91 PHE A CA 1
ATOM 727 C C . PHE A 1 91 ? -13.085 5.404 22.508 1.00 52.22 91 PHE A C 1
ATOM 729 O O . PHE A 1 91 ? -13.405 4.893 21.437 1.00 52.22 91 PHE A O 1
ATOM 736 N N . HIS A 1 92 ? -12.614 6.646 22.595 1.00 47.53 92 HIS A N 1
ATOM 737 C CA . HIS A 1 92 ? -12.220 7.401 21.416 1.00 47.53 92 HIS A CA 1
ATOM 738 C C . HIS A 1 92 ? -10.864 6.859 20.943 1.00 47.53 92 HIS A C 1
ATOM 740 O O . HIS A 1 92 ? -9.902 6.896 21.716 1.00 47.53 92 HIS A O 1
ATOM 746 N N . PRO A 1 93 ? -10.759 6.334 19.711 1.00 58.84 93 PRO A N 1
ATOM 747 C CA . PRO A 1 93 ? -9.499 5.819 19.199 1.00 58.84 93 PRO A CA 1
ATOM 748 C C . PRO A 1 93 ? -8.456 6.940 19.161 1.00 58.84 93 PRO A C 1
ATOM 750 O O . PRO A 1 93 ? -8.652 7.976 18.530 1.00 58.84 93 PRO A O 1
ATOM 753 N N . THR A 1 94 ? -7.328 6.733 19.835 1.00 61.44 94 THR A N 1
ATOM 754 C CA . THR A 1 94 ? -6.284 7.755 20.012 1.00 61.44 94 THR A CA 1
ATOM 755 C C . THR A 1 94 ? -5.344 7.888 18.812 1.00 61.44 94 THR A C 1
ATOM 757 O O . THR A 1 94 ? -4.666 8.908 18.690 1.00 61.44 94 THR A O 1
ATOM 760 N N . ARG A 1 95 ? -5.287 6.904 17.895 1.00 66.75 95 ARG A N 1
ATOM 761 C CA . ARG A 1 95 ? -4.458 6.962 16.673 1.00 66.75 95 ARG A CA 1
ATOM 762 C C . ARG A 1 95 ? -5.143 6.334 15.454 1.00 66.75 95 ARG A C 1
ATOM 764 O O . ARG A 1 95 ? -5.441 5.142 15.438 1.00 66.75 95 ARG A O 1
ATOM 771 N N . ALA A 1 96 ? -5.325 7.137 14.402 1.00 71.50 96 ALA A N 1
ATOM 772 C CA . ALA A 1 96 ? -5.758 6.683 13.072 1.00 71.50 96 ALA A CA 1
ATOM 773 C C . ALA A 1 96 ? -4.577 6.294 12.152 1.00 71.50 96 ALA A C 1
ATOM 775 O O . ALA A 1 96 ? -4.740 5.558 11.172 1.00 71.50 96 ALA A O 1
ATOM 776 N N . TYR A 1 97 ? -3.372 6.777 12.474 1.00 79.56 97 TYR A N 1
ATOM 777 C CA . TYR A 1 97 ? -2.179 6.635 11.643 1.00 79.56 97 TYR A CA 1
ATOM 778 C C . TYR A 1 97 ? -1.061 5.895 12.378 1.00 79.56 97 TYR A C 1
ATOM 780 O O . TYR A 1 97 ? -0.716 6.211 13.517 1.00 79.56 97 TYR A O 1
ATOM 788 N N . THR A 1 98 ? -0.474 4.934 11.676 1.00 84.94 98 THR A N 1
ATOM 789 C CA . THR A 1 98 ? 0.564 4.012 12.144 1.00 84.94 98 THR A CA 1
ATOM 790 C C . THR A 1 98 ? 1.776 4.122 11.231 1.00 84.94 98 THR A C 1
ATOM 792 O O . THR A 1 98 ? 1.626 4.217 10.014 1.00 84.94 98 THR A O 1
ATOM 795 N N . GLY A 1 99 ? 2.988 4.087 11.795 1.00 89.00 99 GLY A N 1
ATOM 796 C CA . GLY A 1 99 ? 4.224 4.187 11.004 1.00 89.00 99 GLY A CA 1
ATOM 797 C C . GLY A 1 99 ? 4.319 3.120 9.906 1.00 89.00 99 GLY A C 1
ATOM 798 O O . GLY A 1 99 ? 4.704 3.421 8.782 1.00 89.00 99 GLY A O 1
ATOM 799 N N . SER A 1 100 ? 3.861 1.896 10.189 1.00 89.38 100 SER A N 1
ATOM 800 C CA . SER A 1 100 ? 3.846 0.786 9.224 1.00 89.38 100 SER A CA 1
ATOM 801 C C . SER A 1 100 ? 2.986 1.062 7.997 1.00 89.38 100 SER A C 1
ATOM 803 O O . SER A 1 100 ? 3.350 0.683 6.891 1.00 89.38 100 SER A O 1
ATOM 805 N N . VAL A 1 101 ? 1.869 1.764 8.168 1.00 92.25 101 VAL A N 1
ATOM 806 C CA . VAL A 1 101 ? 0.972 2.106 7.058 1.00 92.25 101 VAL A CA 1
ATOM 807 C C . VAL A 1 101 ? 1.584 3.164 6.169 1.00 92.25 101 VAL A C 1
ATOM 809 O O . VAL A 1 101 ? 1.445 3.090 4.954 1.00 92.25 101 VAL A O 1
ATOM 812 N N . TRP A 1 102 ? 2.298 4.119 6.758 1.00 95.38 102 TRP A N 1
ATOM 813 C CA . TRP A 1 102 ? 3.068 5.087 5.991 1.00 95.38 102 TRP A CA 1
ATOM 814 C C . TRP A 1 102 ? 4.210 4.421 5.222 1.00 95.38 102 TRP A C 1
ATOM 816 O O . TRP A 1 102 ? 4.419 4.762 4.064 1.00 95.38 102 TRP A O 1
ATOM 826 N N . ALA A 1 103 ? 4.873 3.418 5.804 1.00 94.94 103 ALA A N 1
ATOM 827 C CA . ALA A 1 103 ? 5.878 2.624 5.098 1.00 94.94 103 ALA A CA 1
ATOM 828 C C . ALA A 1 103 ? 5.283 1.823 3.923 1.00 94.94 103 ALA A C 1
ATOM 830 O O . ALA A 1 103 ? 5.895 1.754 2.857 1.00 94.94 103 ALA A O 1
ATOM 831 N N . ILE A 1 104 ? 4.077 1.260 4.090 1.00 93.94 104 ILE A N 1
ATOM 832 C CA . ILE A 1 104 ? 3.334 0.614 2.995 1.00 93.94 104 ILE A CA 1
ATOM 833 C C . ILE A 1 104 ? 2.922 1.647 1.942 1.00 93.94 104 ILE A C 1
ATOM 835 O O . ILE A 1 104 ? 3.025 1.375 0.753 1.00 93.94 104 ILE A O 1
ATOM 839 N N . ALA A 1 105 ? 2.480 2.838 2.342 1.00 96.19 105 ALA A N 1
ATOM 840 C CA . ALA A 1 105 ? 2.067 3.880 1.408 1.00 96.19 105 ALA A CA 1
ATOM 841 C C . ALA A 1 105 ? 3.233 4.387 0.544 1.00 96.19 105 ALA A C 1
ATOM 843 O O . ALA A 1 105 ? 3.055 4.639 -0.642 1.00 96.19 105 ALA A O 1
ATOM 844 N N . THR A 1 106 ? 4.437 4.495 1.106 1.00 96.88 106 THR A N 1
ATOM 845 C CA . THR A 1 106 ? 5.631 4.944 0.374 1.00 96.88 106 THR A CA 1
ATOM 846 C C . THR A 1 106 ? 6.392 3.811 -0.323 1.00 96.88 106 THR A C 1
ATOM 848 O O . THR A 1 106 ? 7.357 4.104 -1.030 1.00 96.88 106 THR A O 1
ATOM 851 N N . MET A 1 107 ? 5.937 2.549 -0.197 1.00 95.38 107 MET A N 1
ATOM 852 C CA . MET A 1 107 ? 6.489 1.353 -0.871 1.00 95.38 107 MET A CA 1
ATOM 853 C C . MET A 1 107 ? 6.934 1.590 -2.307 1.00 95.38 107 MET A C 1
ATOM 855 O O . MET A 1 107 ? 8.098 1.318 -2.605 1.00 95.38 107 MET A O 1
ATOM 859 N N . PRO A 1 108 ? 6.067 2.103 -3.199 1.00 96.38 108 PRO A N 1
ATOM 860 C CA . PRO A 1 108 ? 6.411 2.193 -4.611 1.00 96.38 108 PRO A CA 1
ATOM 861 C C . PRO A 1 108 ? 7.701 2.984 -4.854 1.00 96.38 108 PRO A C 1
ATOM 863 O O . PRO A 1 108 ? 8.516 2.584 -5.680 1.00 96.38 108 PRO A O 1
ATOM 866 N N . LEU A 1 109 ? 7.944 4.047 -4.080 1.00 95.62 109 LEU A N 1
ATOM 867 C CA . LEU A 1 109 ? 9.144 4.867 -4.230 1.00 95.62 109 LEU A CA 1
ATOM 868 C C . LEU A 1 109 ? 10.400 4.106 -3.823 1.00 95.62 109 LEU A C 1
ATOM 870 O O . LEU A 1 109 ? 11.321 3.963 -4.622 1.00 95.62 109 LEU A O 1
ATOM 874 N N . TRP A 1 110 ? 10.461 3.583 -2.603 1.00 95.56 110 TRP A N 1
ATOM 875 C CA . TRP A 1 110 ? 11.696 2.949 -2.153 1.00 95.56 110 TRP A CA 1
ATOM 876 C C . TRP A 1 110 ? 11.952 1.606 -2.848 1.00 95.56 110 TRP A C 1
ATOM 878 O O . TRP A 1 110 ? 13.111 1.282 -3.094 1.00 95.56 110 TRP A O 1
ATOM 888 N N . VAL A 1 111 ? 10.913 0.867 -3.264 1.00 95.38 111 VAL A N 1
ATOM 889 C CA . VAL A 1 111 ? 11.078 -0.327 -4.113 1.00 95.38 111 VAL A CA 1
ATOM 890 C C . VAL A 1 111 ? 11.723 0.058 -5.437 1.00 95.38 111 VAL A C 1
ATOM 892 O O . VAL A 1 111 ? 12.676 -0.592 -5.858 1.00 95.38 111 VAL A O 1
ATOM 895 N N . THR A 1 112 ? 11.264 1.139 -6.072 1.00 94.19 112 THR A N 1
ATOM 896 C CA . THR A 1 112 ? 11.857 1.592 -7.340 1.00 94.19 112 THR A CA 1
ATOM 897 C C . THR A 1 112 ? 13.300 2.044 -7.174 1.00 94.19 112 THR A C 1
ATOM 899 O O . THR A 1 112 ? 14.128 1.693 -8.006 1.00 94.19 112 THR A O 1
ATOM 902 N N . ILE A 1 113 ? 13.637 2.721 -6.072 1.00 95.44 113 ILE A N 1
ATOM 903 C CA . ILE A 1 113 ? 15.021 3.101 -5.754 1.00 95.44 113 ILE A CA 1
ATOM 904 C C . ILE A 1 113 ? 15.903 1.859 -5.580 1.00 95.44 113 ILE A C 1
ATOM 906 O O . ILE A 1 113 ? 16.992 1.804 -6.146 1.00 95.44 113 ILE A O 1
ATOM 910 N N . VAL A 1 114 ? 15.440 0.850 -4.836 1.00 96.44 114 VAL A N 1
ATOM 911 C CA . VAL A 1 114 ? 16.193 -0.395 -4.610 1.00 96.44 114 VAL A CA 1
ATOM 912 C C . VAL A 1 114 ? 16.391 -1.160 -5.914 1.00 96.44 114 VAL A C 1
ATOM 914 O O . VAL A 1 114 ? 17.513 -1.548 -6.224 1.00 96.44 114 VAL A O 1
ATOM 917 N N . VAL A 1 115 ? 15.329 -1.351 -6.700 1.00 94.50 115 VAL A N 1
ATOM 918 C CA . VAL A 1 115 ? 15.403 -2.062 -7.985 1.00 94.50 115 VAL A CA 1
ATOM 919 C C . VAL A 1 115 ? 16.315 -1.323 -8.962 1.00 94.50 115 VAL A C 1
ATOM 921 O O . VAL A 1 115 ? 17.149 -1.955 -9.603 1.00 94.50 115 VAL A O 1
ATOM 924 N N . LEU A 1 116 ? 16.220 0.007 -9.039 1.00 93.88 116 LEU A N 1
ATOM 925 C CA . LEU A 1 116 ? 17.087 0.819 -9.891 1.00 93.88 116 LEU A CA 1
ATOM 926 C C . LEU A 1 116 ? 18.551 0.743 -9.441 1.00 93.88 116 LEU A C 1
ATOM 928 O O . LEU A 1 116 ? 19.435 0.543 -10.269 1.00 93.88 116 LEU A O 1
ATOM 932 N N . GLY A 1 117 ? 18.812 0.848 -8.137 1.00 95.50 117 GLY A N 1
ATOM 933 C CA . GLY A 1 117 ? 20.155 0.717 -7.577 1.00 95.50 117 GLY A CA 1
ATOM 934 C C . GLY A 1 117 ? 20.772 -0.655 -7.851 1.00 95.50 117 GLY A C 1
ATOM 935 O O . GLY A 1 117 ? 21.934 -0.733 -8.244 1.00 95.50 117 GLY A O 1
ATOM 936 N N . LEU A 1 118 ? 19.989 -1.731 -7.717 1.00 96.69 118 LEU A N 1
ATOM 937 C CA . LEU A 1 118 ? 20.423 -3.088 -8.056 1.00 96.69 118 LEU A CA 1
ATOM 938 C C . LEU A 1 118 ? 20.680 -3.243 -9.556 1.00 96.69 118 LEU A C 1
ATOM 940 O O . LEU A 1 118 ? 21.714 -3.788 -9.932 1.00 96.69 118 LEU A O 1
ATOM 944 N N . ALA A 1 119 ? 19.791 -2.731 -10.407 1.00 94.44 119 ALA A N 1
ATOM 945 C CA . ALA A 1 119 ? 19.953 -2.790 -11.856 1.00 94.44 119 ALA A CA 1
ATOM 946 C C . ALA A 1 119 ? 21.212 -2.043 -12.326 1.00 94.44 119 ALA A C 1
ATOM 948 O O . ALA A 1 119 ? 21.958 -2.564 -13.149 1.00 94.44 119 ALA A O 1
ATOM 949 N N . ILE A 1 120 ? 21.489 -0.859 -11.770 1.00 95.38 120 ILE A N 1
ATOM 950 C CA . ILE A 1 120 ? 22.692 -0.077 -12.092 1.00 95.38 120 ILE A CA 1
ATOM 951 C C . ILE A 1 120 ? 23.949 -0.754 -11.535 1.00 95.38 120 ILE A C 1
ATOM 953 O O . ILE A 1 120 ? 24.940 -0.887 -12.248 1.00 95.38 120 ILE A O 1
ATOM 957 N N . GLY A 1 121 ? 23.923 -1.178 -10.269 1.00 96.06 121 GLY A N 1
ATOM 958 C CA . GLY A 1 121 ? 25.103 -1.704 -9.580 1.00 96.06 121 GLY A CA 1
ATOM 959 C C . GLY A 1 121 ? 25.526 -3.095 -10.047 1.00 96.06 121 GLY A C 1
ATOM 960 O O . GLY A 1 121 ? 26.717 -3.388 -10.101 1.00 96.06 121 GLY A O 1
ATOM 961 N N . LEU A 1 122 ? 24.566 -3.954 -10.393 1.00 96.38 122 LEU A N 1
ATOM 962 C CA . LEU A 1 122 ? 24.829 -5.320 -10.854 1.00 96.38 122 LEU A CA 1
ATOM 963 C C . LEU A 1 122 ? 24.847 -5.429 -12.386 1.00 96.38 122 LEU A C 1
ATOM 965 O O . LEU A 1 122 ? 25.418 -6.383 -12.919 1.00 96.38 122 LEU A O 1
ATOM 969 N N . GLY A 1 123 ? 24.233 -4.483 -13.104 1.00 95.19 123 GLY A N 1
ATOM 970 C CA . GLY A 1 123 ? 24.144 -4.498 -14.564 1.00 95.19 123 GLY A CA 1
ATOM 971 C C . GLY A 1 123 ? 23.573 -5.819 -15.082 1.00 95.19 123 GLY A C 1
ATOM 972 O O . GLY A 1 123 ? 22.513 -6.272 -14.653 1.00 95.19 123 GLY A O 1
ATOM 973 N N . ASN A 1 124 ? 24.325 -6.491 -15.957 1.00 94.75 124 ASN A N 1
ATOM 974 C CA . ASN A 1 124 ? 23.933 -7.776 -16.550 1.00 94.75 124 ASN A CA 1
ATOM 975 C C . ASN A 1 124 ? 23.843 -8.934 -15.539 1.00 94.75 124 ASN A C 1
ATOM 977 O O . ASN A 1 124 ? 23.246 -9.964 -15.847 1.00 94.75 124 ASN A O 1
ATOM 981 N N . LEU A 1 125 ? 24.413 -8.788 -14.336 1.00 95.19 125 LEU A N 1
ATOM 982 C CA . LEU A 1 125 ? 24.267 -9.782 -13.270 1.00 95.19 125 LEU A CA 1
ATOM 983 C C . LEU A 1 125 ? 22.875 -9.728 -12.624 1.00 95.19 125 LEU A C 1
ATOM 985 O O . LEU A 1 125 ? 22.480 -10.704 -11.983 1.00 95.19 125 LEU A O 1
ATOM 989 N N . TYR A 1 126 ? 22.111 -8.638 -12.807 1.00 96.75 126 TYR A N 1
ATOM 990 C CA . TYR A 1 126 ? 20.736 -8.502 -12.315 1.00 96.75 126 TYR A CA 1
ATOM 991 C C . TYR A 1 126 ? 19.745 -9.308 -13.164 1.00 96.75 126 TYR A C 1
ATOM 993 O O . TYR A 1 126 ? 18.892 -8.789 -13.880 1.00 96.75 126 TYR A O 1
ATOM 1001 N N . SER A 1 127 ? 19.908 -10.625 -13.097 1.00 95.50 127 SER A N 1
ATOM 1002 C CA . SER A 1 127 ? 19.129 -11.605 -13.846 1.00 95.50 127 SER A CA 1
ATOM 1003 C C . SER A 1 127 ? 17.657 -11.646 -13.423 1.00 95.50 127 SER A C 1
ATOM 1005 O O . SER A 1 127 ? 17.287 -11.231 -12.323 1.00 95.50 127 SER A O 1
ATOM 1007 N N . SER A 1 128 ? 16.811 -12.258 -14.259 1.00 95.50 128 SER A N 1
ATOM 1008 C CA . SER A 1 128 ? 15.394 -12.503 -13.946 1.00 95.50 128 SER A CA 1
ATOM 1009 C C . SER A 1 128 ? 15.194 -13.239 -12.618 1.00 95.50 128 SER A C 1
ATOM 1011 O O . SER A 1 128 ? 14.233 -12.963 -11.904 1.00 95.50 128 SER A O 1
ATOM 1013 N N . PHE A 1 129 ? 16.120 -14.130 -12.250 1.00 96.44 129 PHE A N 1
ATOM 1014 C CA . PHE A 1 129 ? 16.098 -14.807 -10.955 1.00 96.44 129 PHE A CA 1
ATOM 1015 C C . PHE A 1 129 ? 16.233 -13.817 -9.787 1.00 96.44 129 PHE A C 1
ATOM 1017 O O . PHE A 1 129 ? 15.439 -13.864 -8.847 1.00 96.44 129 PHE A O 1
ATOM 1024 N N . LEU A 1 130 ? 17.185 -12.878 -9.861 1.00 95.00 130 LEU A N 1
ATOM 1025 C CA . LEU A 1 130 ? 17.357 -11.853 -8.828 1.00 95.00 130 LEU A CA 1
ATOM 1026 C C . LEU A 1 130 ? 16.175 -10.886 -8.776 1.00 95.00 130 LEU A C 1
ATOM 1028 O O . LEU A 1 130 ? 15.769 -10.510 -7.682 1.00 95.00 130 LEU A O 1
ATOM 1032 N N . ILE A 1 131 ? 15.571 -10.549 -9.918 1.00 93.62 131 ILE A N 1
ATOM 1033 C CA . ILE A 1 131 ? 14.352 -9.725 -9.970 1.00 93.62 131 ILE A CA 1
ATOM 1034 C C . ILE A 1 131 ? 13.209 -10.392 -9.193 1.00 93.62 131 ILE A C 1
ATOM 1036 O O . ILE A 1 131 ? 12.567 -9.751 -8.353 1.00 93.62 131 ILE A O 1
ATOM 1040 N N . VAL A 1 132 ? 12.967 -11.686 -9.429 1.00 96.25 132 VAL A N 1
ATOM 1041 C CA . VAL A 1 132 ? 11.938 -12.450 -8.704 1.00 96.25 132 VAL A CA 1
ATOM 1042 C C . VAL A 1 132 ? 12.273 -12.513 -7.216 1.00 96.25 132 VAL A C 1
ATOM 1044 O O . VAL A 1 132 ? 11.407 -12.245 -6.387 1.00 96.25 132 VAL A O 1
ATOM 1047 N N . MET A 1 133 ? 13.530 -12.785 -6.858 1.00 96.94 133 MET A N 1
ATOM 1048 C CA . MET A 1 133 ? 13.960 -12.848 -5.460 1.00 96.94 133 MET A CA 1
ATOM 1049 C C . MET A 1 133 ? 13.781 -11.504 -4.737 1.00 96.94 133 MET A C 1
ATOM 1051 O O . MET A 1 133 ? 13.210 -11.472 -3.648 1.00 96.94 133 MET A O 1
ATOM 1055 N N . THR A 1 134 ? 14.192 -10.386 -5.347 1.00 96.19 134 THR A N 1
ATOM 1056 C CA . THR A 1 134 ? 13.955 -9.034 -4.814 1.00 96.19 134 THR A CA 1
ATOM 1057 C C . THR A 1 134 ? 12.461 -8.779 -4.624 1.00 96.19 134 THR A C 1
ATOM 1059 O O . THR A 1 134 ? 12.054 -8.297 -3.569 1.00 96.19 134 THR A O 1
ATOM 1062 N N . SER A 1 135 ? 11.633 -9.158 -5.602 1.00 93.44 135 SER A N 1
ATOM 1063 C CA . SER A 1 135 ? 10.177 -8.981 -5.539 1.00 93.44 135 SER A CA 1
ATOM 1064 C C . SER A 1 135 ? 9.548 -9.781 -4.394 1.00 93.44 135 SER A C 1
ATOM 1066 O O . SER A 1 135 ? 8.720 -9.250 -3.657 1.00 93.44 135 SER A O 1
ATOM 1068 N N . VAL A 1 136 ? 9.978 -11.031 -4.189 1.00 96.00 136 VAL A N 1
ATOM 1069 C CA . VAL A 1 136 ? 9.528 -11.876 -3.071 1.00 96.00 136 VAL A CA 1
ATOM 1070 C C . VAL A 1 136 ? 9.942 -11.275 -1.729 1.00 96.00 136 VAL A C 1
ATOM 1072 O O . VAL A 1 136 ? 9.112 -11.184 -0.829 1.00 96.00 136 VAL A O 1
ATOM 1075 N N . ILE A 1 137 ? 11.190 -10.815 -1.591 1.00 97.06 137 ILE A N 1
ATOM 1076 C CA . ILE A 1 137 ? 11.678 -10.183 -0.354 1.00 97.06 137 ILE A CA 1
ATOM 1077 C C . ILE A 1 137 ? 10.847 -8.940 -0.022 1.00 97.06 137 ILE A C 1
ATOM 1079 O O . ILE A 1 137 ? 10.358 -8.802 1.101 1.00 97.06 137 ILE A O 1
ATOM 1083 N N . VAL A 1 138 ? 10.633 -8.060 -1.002 1.00 95.69 138 VAL A N 1
ATOM 1084 C CA . VAL A 1 138 ? 9.793 -6.864 -0.847 1.00 95.69 138 VAL A CA 1
ATOM 1085 C C . VAL A 1 138 ? 8.372 -7.248 -0.441 1.00 95.69 138 VAL A C 1
ATOM 1087 O O . VAL A 1 138 ? 7.816 -6.651 0.480 1.00 95.69 138 VAL A O 1
ATOM 1090 N N . PHE A 1 139 ? 7.792 -8.270 -1.072 1.00 94.06 139 PHE A N 1
ATOM 1091 C CA . PHE A 1 139 ? 6.445 -8.736 -0.759 1.00 94.06 139 PHE A CA 1
ATOM 1092 C C . PHE A 1 139 ? 6.328 -9.281 0.672 1.00 94.06 139 PHE A C 1
ATOM 1094 O O . PHE A 1 139 ? 5.385 -8.942 1.387 1.00 94.06 139 PHE A O 1
ATOM 1101 N N . VAL A 1 140 ? 7.315 -10.051 1.139 1.00 95.88 140 VAL A N 1
ATOM 1102 C CA . VAL A 1 140 ? 7.369 -10.550 2.524 1.00 95.88 140 VAL A CA 1
ATOM 1103 C C . VAL A 1 140 ? 7.474 -9.397 3.525 1.00 95.88 140 VAL A C 1
ATOM 1105 O O . VAL A 1 140 ? 6.747 -9.387 4.520 1.00 95.88 140 VAL A O 1
ATOM 1108 N N . ILE A 1 141 ? 8.311 -8.389 3.249 1.00 96.12 141 ILE A N 1
ATOM 1109 C CA . ILE A 1 141 ? 8.398 -7.169 4.070 1.00 96.12 141 ILE A CA 1
ATOM 1110 C C . ILE A 1 141 ? 7.036 -6.463 4.119 1.00 96.12 141 ILE A C 1
ATOM 1112 O O . ILE A 1 141 ? 6.595 -6.034 5.186 1.00 96.12 141 ILE A O 1
ATOM 1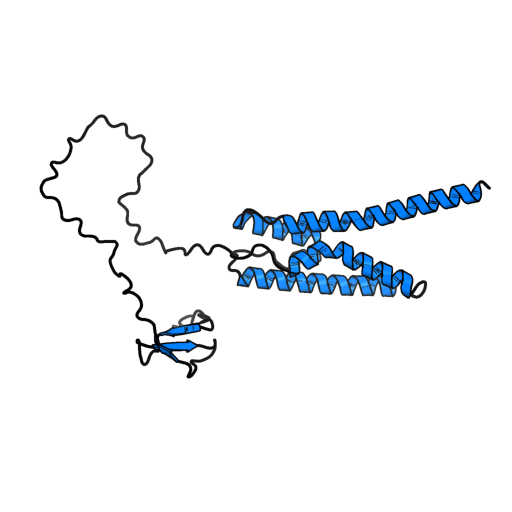116 N N . ALA A 1 142 ? 6.333 -6.385 2.988 1.00 93.75 142 ALA A N 1
ATOM 1117 C CA . ALA A 1 142 ? 5.008 -5.782 2.897 1.00 93.75 142 ALA A CA 1
ATOM 1118 C C . ALA A 1 142 ? 3.978 -6.504 3.781 1.00 93.75 142 ALA A C 1
ATOM 1120 O O . ALA A 1 142 ? 3.245 -5.860 4.535 1.00 93.75 142 ALA A O 1
ATOM 1121 N N . ILE A 1 143 ? 3.962 -7.839 3.743 1.00 94.19 143 ILE A N 1
ATOM 1122 C CA . ILE A 1 143 ? 3.111 -8.666 4.609 1.00 94.19 143 ILE A CA 1
ATOM 1123 C C . ILE A 1 143 ? 3.454 -8.431 6.083 1.00 94.19 143 ILE A C 1
ATOM 1125 O O . ILE A 1 143 ? 2.551 -8.220 6.893 1.00 94.19 143 ILE A O 1
ATOM 1129 N N . ALA A 1 144 ? 4.739 -8.414 6.443 1.00 95.00 144 ALA A N 1
ATOM 1130 C CA . ALA A 1 144 ? 5.170 -8.176 7.819 1.00 95.00 144 ALA A CA 1
ATOM 1131 C C . ALA A 1 144 ? 4.705 -6.802 8.338 1.00 95.00 144 ALA A C 1
ATOM 1133 O O . ALA A 1 144 ? 4.190 -6.705 9.455 1.00 95.00 144 ALA A O 1
ATOM 1134 N N . LEU A 1 145 ? 4.805 -5.754 7.512 1.00 94.44 145 LEU A N 1
ATOM 1135 C CA . LEU A 1 145 ? 4.296 -4.418 7.835 1.00 94.44 145 LEU A CA 1
ATOM 1136 C C . LEU A 1 145 ? 2.772 -4.405 8.014 1.00 94.44 145 LEU A C 1
ATOM 1138 O O . LEU A 1 145 ? 2.282 -3.760 8.941 1.00 94.44 145 LEU A O 1
ATOM 1142 N N . ALA A 1 146 ? 2.026 -5.137 7.181 1.00 93.12 146 ALA A N 1
ATOM 1143 C CA . ALA A 1 146 ? 0.569 -5.240 7.288 1.00 93.12 146 ALA A CA 1
ATOM 1144 C C . ALA A 1 146 ? 0.131 -5.995 8.557 1.00 93.12 146 ALA A C 1
ATOM 1146 O O . ALA A 1 146 ? -0.833 -5.604 9.218 1.00 93.12 146 ALA A O 1
ATOM 1147 N N . ILE A 1 147 ? 0.863 -7.046 8.944 1.00 91.75 147 ILE A N 1
ATOM 1148 C CA . ILE A 1 147 ? 0.642 -7.764 10.210 1.00 91.75 147 ILE A CA 1
ATOM 1149 C C . ILE A 1 147 ? 0.929 -6.843 11.400 1.00 91.75 147 ILE A C 1
ATOM 1151 O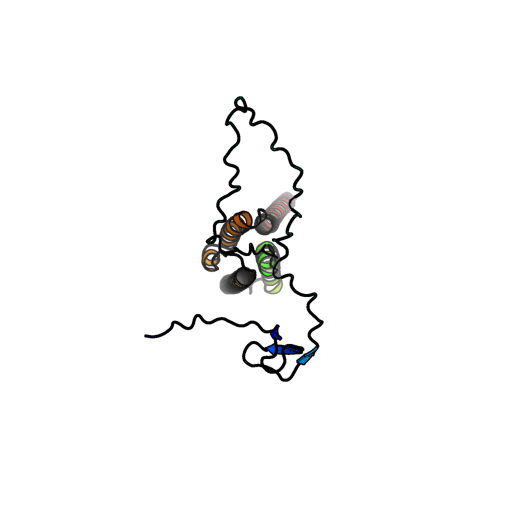 O . ILE A 1 147 ? 0.157 -6.826 12.360 1.00 91.75 147 ILE A O 1
ATOM 1155 N N . HIS A 1 148 ? 2.020 -6.075 11.351 1.00 92.50 148 HIS A N 1
ATOM 1156 C CA . HIS A 1 148 ? 2.350 -5.121 12.406 1.00 92.50 148 HIS A CA 1
ATOM 1157 C C . HIS A 1 148 ? 1.271 -4.037 12.542 1.00 92.50 148 HIS A C 1
ATOM 1159 O O . HIS A 1 148 ? 0.819 -3.779 13.655 1.00 92.50 148 HIS A O 1
ATOM 1165 N N . ASP A 1 149 ? 0.797 -3.457 11.434 1.00 90.44 149 ASP A N 1
ATOM 1166 C CA . ASP A 1 149 ? -0.307 -2.490 11.465 1.00 90.44 149 ASP A CA 1
ATOM 1167 C C . ASP A 1 149 ? -1.573 -3.079 12.094 1.00 90.44 149 ASP A C 1
ATOM 1169 O O . ASP A 1 149 ? -2.146 -2.485 13.007 1.00 90.44 149 ASP A O 1
ATOM 1173 N N . HIS A 1 150 ? -1.964 -4.283 11.668 1.00 87.56 150 HIS A N 1
ATOM 1174 C CA . HIS A 1 150 ? -3.139 -4.966 12.201 1.00 87.56 150 HIS A CA 1
ATOM 1175 C C . HIS A 1 150 ? -3.057 -5.136 13.725 1.00 87.56 150 HIS A C 1
ATOM 1177 O O . HIS A 1 150 ? -4.006 -4.810 14.440 1.00 87.56 150 HIS A O 1
ATOM 1183 N N . LYS A 1 151 ? -1.898 -5.573 14.235 1.00 87.00 151 LYS A N 1
ATOM 1184 C CA . LYS A 1 151 ? -1.653 -5.705 15.679 1.00 87.00 151 LYS A CA 1
ATOM 1185 C C . LYS A 1 151 ? -1.758 -4.363 16.402 1.00 87.00 151 LYS A C 1
ATOM 1187 O O . LYS A 1 151 ? -2.391 -4.286 17.450 1.00 87.00 151 LYS A O 1
ATOM 1192 N N . VAL A 1 152 ? -1.185 -3.295 15.845 1.00 85.38 152 VAL A N 1
ATOM 1193 C CA . VAL A 1 152 ? -1.253 -1.962 16.463 1.00 85.38 152 VAL A CA 1
ATOM 1194 C C . VAL A 1 152 ? -2.690 -1.430 16.499 1.00 85.38 152 VAL A C 1
ATOM 1196 O O . VAL A 1 152 ? -3.083 -0.815 17.491 1.00 85.38 152 VAL A O 1
ATOM 1199 N N . MET A 1 153 ? -3.499 -1.692 15.470 1.00 80.50 153 MET A N 1
ATOM 1200 C CA . MET A 1 153 ? -4.906 -1.277 15.453 1.00 80.50 153 MET A CA 1
ATOM 1201 C C . MET A 1 153 ? -5.747 -2.017 16.497 1.00 80.50 153 MET A C 1
ATOM 1203 O O . MET A 1 153 ? -6.526 -1.369 17.196 1.00 80.50 153 MET A O 1
ATOM 1207 N N . LEU A 1 154 ? -5.550 -3.331 16.654 1.00 80.75 154 LEU A N 1
ATOM 1208 C CA . LEU A 1 154 ? -6.210 -4.113 17.708 1.00 80.75 154 LEU A CA 1
ATOM 1209 C C . LEU A 1 154 ? -5.829 -3.610 19.107 1.00 80.75 154 LEU A C 1
ATOM 1211 O O . LEU A 1 154 ? -6.693 -3.452 19.966 1.00 80.75 154 LEU A O 1
ATOM 1215 N N . ASN A 1 155 ? -4.557 -3.261 19.308 1.00 79.94 155 ASN A N 1
ATOM 1216 C CA . ASN A 1 155 ? -4.077 -2.706 20.575 1.00 79.94 155 ASN A CA 1
ATOM 1217 C C . ASN A 1 155 ? -4.607 -1.286 20.857 1.00 79.94 155 ASN A C 1
ATOM 1219 O O . ASN A 1 155 ? -4.575 -0.839 21.999 1.00 79.94 155 ASN A O 1
ATOM 1223 N N . SER A 1 156 ? -5.103 -0.573 19.840 1.00 73.88 156 SER A N 1
ATOM 1224 C CA . SER A 1 156 ? -5.601 0.808 19.954 1.00 73.88 156 SER A CA 1
ATOM 1225 C C . SER A 1 156 ? -7.123 0.897 20.165 1.00 73.88 156 SER A C 1
ATOM 1227 O O . SER A 1 156 ? -7.705 1.958 19.942 1.00 73.88 156 SER A O 1
ATOM 1229 N N . LEU A 1 157 ? -7.766 -0.203 20.582 1.00 67.81 157 LEU A N 1
ATOM 1230 C CA . LEU A 1 157 ? -9.214 -0.321 20.825 1.00 67.81 157 LEU A CA 1
ATOM 1231 C C . LEU A 1 157 ? -10.105 -0.035 19.601 1.00 67.81 157 LEU A C 1
ATOM 1233 O O . LEU A 1 157 ? -11.270 0.337 19.749 1.00 67.81 157 LEU A O 1
ATOM 1237 N N . HIS A 1 158 ? -9.599 -0.239 18.379 1.00 65.06 158 HIS A N 1
ATOM 1238 C CA . HIS A 1 158 ? -10.470 -0.227 17.201 1.00 65.06 158 HIS A CA 1
ATOM 1239 C C . HIS A 1 158 ? -11.334 -1.502 17.191 1.00 65.06 158 HIS A C 1
ATOM 1241 O O . HIS A 1 158 ? -10.776 -2.599 17.173 1.00 65.06 158 HIS A O 1
ATOM 1247 N N . PRO A 1 159 ? -12.679 -1.400 17.168 1.00 62.69 159 PRO A N 1
ATOM 1248 C CA . PRO A 1 159 ? -13.575 -2.559 17.278 1.00 62.69 159 PRO A CA 1
ATOM 1249 C C . PRO A 1 159 ? -13.540 -3.487 16.052 1.00 62.69 159 PRO A C 1
ATOM 1251 O O . PRO A 1 159 ? -14.000 -4.623 16.128 1.00 62.69 159 P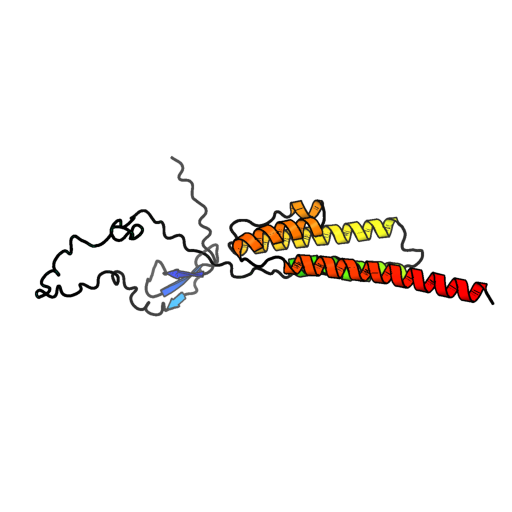RO A O 1
ATOM 1254 N N . ALA A 1 160 ? -12.990 -3.022 14.927 1.00 64.00 160 ALA A N 1
ATOM 1255 C CA . ALA A 1 160 ? -12.748 -3.826 13.735 1.00 64.00 160 ALA A CA 1
ATOM 1256 C C . ALA A 1 160 ? -11.513 -3.298 12.988 1.00 64.00 160 ALA A C 1
ATOM 1258 O O . ALA A 1 160 ? -11.490 -2.147 12.549 1.00 64.00 160 ALA A O 1
ATOM 1259 N N . ALA A 1 161 ? -10.490 -4.140 12.832 1.00 73.12 161 ALA A N 1
ATOM 1260 C CA . ALA A 1 161 ? -9.291 -3.851 12.047 1.00 73.12 161 ALA A CA 1
ATOM 1261 C C . ALA A 1 161 ? -9.285 -4.690 10.760 1.00 73.12 161 ALA A C 1
ATOM 1263 O O . ALA A 1 161 ? -9.684 -5.855 10.769 1.00 73.12 161 ALA A O 1
ATOM 1264 N N . ALA A 1 162 ? -8.802 -4.120 9.653 1.00 79.81 162 ALA A N 1
ATOM 1265 C CA . ALA A 1 162 ? -8.663 -4.851 8.395 1.00 79.81 162 ALA A CA 1
ATOM 1266 C C . ALA A 1 162 ? -7.673 -6.016 8.561 1.00 79.81 162 ALA A C 1
ATOM 1268 O O . ALA A 1 162 ? -6.565 -5.823 9.064 1.00 79.81 162 ALA A O 1
ATOM 1269 N N . SER A 1 163 ? -8.055 -7.226 8.144 1.00 85.06 163 SER A N 1
ATOM 1270 C CA . SER A 1 163 ? -7.191 -8.406 8.241 1.00 85.06 163 SER A CA 1
ATOM 1271 C C . SER A 1 163 ? -5.977 -8.298 7.315 1.00 85.06 163 SER A C 1
ATOM 1273 O O . SER A 1 163 ? -6.119 -7.928 6.148 1.00 85.06 163 SER A O 1
ATOM 1275 N N . ALA A 1 164 ? -4.801 -8.720 7.788 1.00 86.88 164 ALA A N 1
ATOM 1276 C CA . ALA A 1 164 ? -3.570 -8.732 6.988 1.00 86.88 164 ALA A CA 1
ATOM 1277 C C . ALA A 1 164 ? -3.671 -9.592 5.709 1.00 86.88 164 ALA A C 1
ATOM 1279 O O . ALA A 1 164 ? -2.946 -9.350 4.751 1.00 86.88 164 ALA A O 1
ATOM 1280 N N . TRP A 1 165 ? -4.615 -10.540 5.650 1.00 88.62 165 TRP A N 1
ATOM 1281 C CA . TRP A 1 165 ? -4.876 -11.371 4.470 1.00 88.62 165 TRP A CA 1
ATOM 1282 C C . TRP A 1 165 ? -5.206 -10.579 3.198 1.00 88.62 165 TRP A C 1
ATOM 1284 O O . TRP A 1 165 ? -4.882 -11.034 2.105 1.00 88.62 165 TRP A O 1
ATOM 1294 N N . TRP A 1 166 ? -5.757 -9.365 3.317 1.00 90.94 166 TRP A N 1
ATOM 1295 C CA . TRP A 1 166 ? -6.013 -8.499 2.157 1.00 90.94 166 TRP A CA 1
ATOM 1296 C C . TRP A 1 166 ? -4.729 -8.054 1.441 1.00 90.94 166 TRP A C 1
ATOM 1298 O O . TRP A 1 166 ? -4.778 -7.703 0.263 1.00 90.94 166 TRP A O 1
ATOM 1308 N N . MET A 1 167 ? -3.578 -8.127 2.118 1.00 91.62 167 MET A N 1
ATOM 1309 C CA . MET A 1 167 ? -2.267 -7.818 1.548 1.00 91.62 167 MET A CA 1
ATOM 1310 C C . MET A 1 167 ? -1.824 -8.830 0.485 1.00 91.62 167 MET A C 1
ATOM 1312 O O . MET A 1 167 ? -1.052 -8.472 -0.401 1.00 91.62 167 MET A O 1
ATOM 1316 N N . LEU A 1 168 ? -2.329 -10.072 0.538 1.00 91.19 168 LEU A N 1
ATOM 1317 C CA . LEU A 1 168 ? -1.997 -11.097 -0.456 1.00 91.19 168 LEU A CA 1
ATOM 1318 C C . LEU A 1 168 ? -2.500 -10.743 -1.855 1.00 91.19 168 LEU A C 1
ATOM 1320 O O . LEU A 1 168 ? -1.897 -11.161 -2.838 1.00 91.19 168 LEU A O 1
ATOM 1324 N N . LEU A 1 169 ? -3.593 -9.978 -1.943 1.00 93.06 169 LEU A N 1
ATOM 1325 C CA . LEU A 1 169 ? -4.136 -9.548 -3.225 1.00 93.06 169 LEU A CA 1
ATOM 1326 C C . LEU A 1 169 ? -3.304 -8.400 -3.800 1.00 93.06 169 LEU A C 1
ATOM 1328 O O . LEU A 1 169 ? -2.905 -8.440 -4.959 1.00 93.06 169 LEU A O 1
ATOM 1332 N N . SER A 1 170 ? -3.058 -7.368 -2.990 1.00 92.12 170 SER A N 1
ATOM 1333 C CA . SER A 1 170 ? -2.083 -6.307 -3.263 1.00 92.12 170 SER A CA 1
ATOM 1334 C C . SER A 1 170 ? -1.985 -5.324 -2.084 1.00 92.12 170 SER A C 1
ATOM 1336 O O . SER A 1 170 ? -2.931 -5.205 -1.294 1.00 92.12 170 SER A O 1
ATOM 1338 N N . PRO A 1 171 ? -0.907 -4.515 -2.023 1.00 92.88 171 PRO A N 1
ATOM 1339 C CA . PRO A 1 171 ? -0.825 -3.369 -1.117 1.00 92.88 171 PRO A CA 1
ATOM 1340 C C . PRO A 1 171 ? -1.972 -2.363 -1.291 1.00 92.88 171 PRO A C 1
ATOM 1342 O O . PRO A 1 171 ? -2.486 -1.828 -0.310 1.00 92.88 171 PRO A O 1
ATOM 1345 N N . LEU A 1 172 ? -2.416 -2.135 -2.532 1.00 94.94 172 LEU A N 1
ATOM 1346 C CA . LEU A 1 172 ? -3.506 -1.209 -2.836 1.00 94.94 172 LEU A CA 1
ATOM 1347 C C . LEU A 1 172 ? -4.830 -1.674 -2.215 1.00 94.94 172 LEU A C 1
ATOM 1349 O O . LEU A 1 172 ? -5.515 -0.895 -1.554 1.00 94.94 172 LEU A O 1
ATOM 1353 N N . VAL A 1 173 ? -5.172 -2.952 -2.395 1.00 95.25 173 VAL A N 1
ATOM 1354 C CA . VAL A 1 173 ? -6.410 -3.547 -1.865 1.00 95.25 173 VAL A CA 1
ATOM 1355 C C . VAL A 1 173 ? -6.427 -3.470 -0.344 1.00 95.25 173 VAL A C 1
ATOM 1357 O O . VAL A 1 173 ? -7.430 -3.060 0.241 1.00 95.25 173 VAL A O 1
ATOM 1360 N N . TYR A 1 174 ? -5.303 -3.786 0.297 1.00 94.44 174 TYR A N 1
ATOM 1361 C CA . TYR A 1 174 ? -5.160 -3.649 1.741 1.00 94.44 174 TYR A CA 1
ATOM 1362 C C . TYR A 1 174 ? -5.439 -2.213 2.220 1.00 94.44 174 TYR A C 1
ATOM 1364 O O . TYR A 1 174 ? -6.231 -2.013 3.145 1.00 94.44 174 TYR A O 1
ATOM 1372 N N . LEU A 1 175 ? -4.858 -1.204 1.559 1.00 93.38 175 LEU A N 1
ATOM 1373 C CA . LEU A 1 175 ? -5.067 0.204 1.913 1.00 93.38 175 LEU A CA 1
ATOM 1374 C C . LEU A 1 175 ? -6.510 0.674 1.686 1.00 93.38 175 LEU A C 1
ATOM 1376 O O . LEU A 1 175 ? -7.008 1.462 2.490 1.00 93.38 175 LEU A O 1
ATOM 1380 N N . ILE A 1 176 ? -7.201 0.174 0.655 1.00 93.44 176 ILE A N 1
ATOM 1381 C CA . ILE A 1 176 ? -8.630 0.454 0.430 1.00 93.44 176 ILE A CA 1
ATOM 1382 C C . ILE A 1 176 ? -9.458 -0.081 1.599 1.00 93.44 176 ILE A C 1
ATOM 1384 O O . ILE A 1 176 ? -10.212 0.667 2.224 1.00 93.44 176 ILE A O 1
ATOM 1388 N N . VAL A 1 177 ? -9.301 -1.367 1.928 1.00 93.00 177 VAL A N 1
ATOM 1389 C CA . VAL A 1 177 ? -10.086 -2.018 2.989 1.00 93.00 177 VAL A CA 1
ATOM 1390 C C . VAL A 1 177 ? -9.828 -1.351 4.338 1.00 93.00 177 VAL A C 1
ATOM 1392 O O . VAL A 1 177 ? -10.775 -1.074 5.081 1.00 93.00 177 VAL A O 1
ATOM 1395 N N . ARG A 1 178 ? -8.564 -1.035 4.643 1.00 90.75 178 ARG A N 1
ATOM 1396 C CA . ARG A 1 178 ? -8.186 -0.285 5.846 1.00 90.75 178 ARG A CA 1
ATOM 1397 C C . ARG A 1 178 ? -8.807 1.109 5.857 1.00 90.75 178 ARG A C 1
ATOM 1399 O O . ARG A 1 178 ? -9.375 1.500 6.874 1.00 90.75 178 ARG A O 1
ATOM 1406 N N . GLY A 1 179 ? -8.726 1.840 4.746 1.00 89.06 179 GLY A N 1
ATOM 1407 C CA . GLY A 1 179 ? -9.300 3.178 4.604 1.00 89.06 179 GLY A CA 1
ATOM 1408 C C . GLY A 1 179 ? -10.791 3.200 4.931 1.00 89.06 179 GLY A C 1
ATOM 1409 O O . GLY A 1 179 ? -11.215 4.018 5.741 1.00 89.06 179 GLY A O 1
ATOM 1410 N N . VAL A 1 180 ? -11.550 2.233 4.404 1.00 89.94 180 VAL A N 1
ATOM 1411 C CA . VAL A 1 180 ? -12.993 2.070 4.658 1.00 89.94 180 VAL A CA 1
ATOM 1412 C C . VAL A 1 180 ? -13.290 1.771 6.131 1.00 89.94 180 VAL A C 1
ATOM 1414 O O . VAL A 1 180 ? -14.220 2.344 6.698 1.00 89.94 180 VAL A O 1
ATOM 1417 N N . HIS A 1 181 ? -12.521 0.885 6.773 1.00 86.25 181 HIS A N 1
ATOM 1418 C CA . HIS A 1 181 ? -12.729 0.552 8.189 1.00 86.25 181 HIS A CA 1
ATOM 1419 C C . HIS A 1 181 ? -12.431 1.749 9.098 1.00 86.25 181 HIS A C 1
ATOM 1421 O O . HIS A 1 181 ? -13.239 2.078 9.963 1.00 86.25 181 HIS A O 1
ATOM 1427 N N . VAL A 1 182 ? -11.315 2.444 8.859 1.00 85.62 182 VAL A N 1
ATOM 1428 C CA . VAL A 1 182 ? -10.907 3.612 9.656 1.00 85.62 182 VAL A CA 1
ATOM 1429 C C . VAL A 1 182 ? -11.821 4.809 9.412 1.00 85.62 182 VAL A C 1
ATOM 1431 O O . VAL A 1 182 ? -12.164 5.524 10.350 1.00 85.62 182 VAL A O 1
ATOM 1434 N N . SER A 1 183 ? -12.267 5.041 8.175 1.00 86.19 183 SER A N 1
ATOM 1435 C CA . SER A 1 183 ? -13.178 6.152 7.884 1.00 86.19 183 SER A CA 1
ATOM 1436 C C . SER A 1 183 ? -14.539 5.964 8.547 1.00 86.19 183 SER A C 1
ATOM 1438 O O . SER A 1 183 ? -15.172 6.948 8.909 1.00 86.19 183 SER A O 1
ATOM 1440 N N . ARG A 1 184 ? -14.988 4.717 8.741 1.00 83.38 184 ARG A N 1
ATOM 1441 C CA . ARG A 1 184 ? -16.236 4.421 9.459 1.00 83.38 184 ARG A CA 1
ATOM 1442 C C . ARG A 1 184 ? -16.146 4.707 10.958 1.00 83.38 184 ARG A C 1
ATOM 1444 O O . ARG A 1 184 ? -17.174 5.000 11.556 1.00 83.38 184 ARG A O 1
ATOM 1451 N N . THR A 1 185 ? -14.957 4.627 11.558 1.00 78.81 185 THR A N 1
ATOM 1452 C CA . THR A 1 185 ? -14.768 4.844 13.002 1.00 78.81 185 THR A CA 1
ATOM 1453 C C . THR A 1 185 ? -14.320 6.263 13.348 1.00 78.81 185 THR A C 1
ATOM 1455 O O . THR A 1 185 ? -14.789 6.816 14.336 1.00 78.81 185 THR A O 1
ATOM 1458 N N . VAL A 1 186 ? -13.437 6.870 12.547 1.00 78.31 186 VAL A N 1
ATOM 1459 C CA . VAL A 1 186 ? -12.801 8.173 12.847 1.00 78.31 186 VAL A CA 1
ATOM 1460 C C . VAL A 1 186 ? -13.182 9.266 11.836 1.00 78.31 186 VAL A C 1
ATOM 1462 O O . VAL A 1 186 ? -12.807 10.423 12.003 1.00 78.31 186 VAL A O 1
ATOM 1465 N N . GLY A 1 187 ? -13.880 8.933 10.745 1.00 79.12 187 GLY A N 1
ATOM 1466 C CA . GLY A 1 187 ? -14.218 9.871 9.660 1.00 79.12 187 GLY A CA 1
ATOM 1467 C C . GLY A 1 187 ? -13.063 10.188 8.699 1.00 79.12 187 GLY A C 1
ATOM 1468 O O . GLY A 1 187 ? -13.296 10.640 7.582 1.00 79.12 187 GLY A O 1
ATOM 1469 N N . HIS A 1 188 ? -11.816 9.890 9.081 1.00 76.62 188 HIS A N 1
ATOM 1470 C CA . HIS A 1 188 ? -10.608 10.232 8.326 1.00 76.62 188 HIS A CA 1
ATOM 1471 C C . HIS A 1 188 ? -9.674 9.012 8.275 1.00 76.62 188 HIS A C 1
ATOM 1473 O O . HIS A 1 188 ? -9.161 8.582 9.304 1.00 76.62 188 HIS A O 1
ATOM 1479 N N . GLY A 1 189 ? -9.466 8.426 7.089 1.00 82.12 189 GLY A N 1
ATOM 1480 C CA . GLY A 1 189 ? -8.650 7.206 6.929 1.00 82.12 189 GLY A CA 1
ATOM 1481 C C . GLY A 1 189 ? -7.984 7.026 5.560 1.00 82.12 189 GLY A C 1
ATOM 1482 O O . GLY A 1 189 ? -7.260 6.054 5.354 1.00 82.12 189 GLY A O 1
ATOM 1483 N N . TRP A 1 190 ? -8.200 7.961 4.632 1.00 89.00 190 TRP A N 1
ATOM 1484 C CA . TRP A 1 190 ? -7.831 7.812 3.219 1.00 89.00 190 TRP A CA 1
ATOM 1485 C C . TRP A 1 190 ? -6.423 8.306 2.869 1.00 89.00 190 TRP A C 1
ATOM 1487 O O . TRP A 1 190 ? -5.916 7.971 1.802 1.00 89.00 190 TRP A O 1
ATOM 1497 N N . ALA A 1 191 ? -5.771 9.073 3.750 1.00 92.44 191 ALA A N 1
ATOM 1498 C CA . ALA A 1 191 ? -4.485 9.704 3.443 1.00 92.44 191 ALA A CA 1
ATOM 1499 C C . ALA A 1 191 ? -3.402 8.714 2.953 1.00 92.44 191 ALA A C 1
ATOM 1501 O O . ALA A 1 191 ? -2.800 8.985 1.914 1.00 92.44 191 ALA A O 1
ATOM 1502 N N . PRO A 1 192 ? -3.192 7.538 3.584 1.00 93.88 192 PRO A N 1
ATOM 1503 C CA . PRO A 1 192 ? -2.190 6.580 3.109 1.00 93.88 192 PRO A CA 1
ATOM 1504 C C . PRO A 1 192 ? -2.479 6.023 1.712 1.00 93.88 192 PRO A C 1
ATOM 1506 O O . PRO A 1 192 ? -1.555 5.758 0.953 1.00 93.88 192 PRO A O 1
ATOM 1509 N N . LEU A 1 193 ? -3.756 5.871 1.352 1.00 95.25 193 LEU A N 1
ATOM 1510 C CA . LEU A 1 193 ? -4.151 5.405 0.025 1.00 95.25 193 LEU A CA 1
ATOM 1511 C C . LEU A 1 193 ? -3.830 6.447 -1.047 1.00 95.25 193 LEU A C 1
ATOM 1513 O O . LEU A 1 193 ? -3.255 6.109 -2.077 1.00 95.25 193 LEU A O 1
ATOM 1517 N N . VAL A 1 194 ? -4.159 7.715 -0.793 1.00 95.50 194 VAL A N 1
ATOM 1518 C CA . VAL A 1 194 ? -3.843 8.811 -1.721 1.00 95.50 194 VAL A CA 1
ATOM 1519 C C . VAL A 1 194 ? -2.333 8.909 -1.924 1.00 95.50 194 VAL A C 1
ATOM 1521 O O . VAL A 1 194 ? -1.859 8.993 -3.054 1.00 95.50 194 VAL A O 1
ATOM 1524 N N . VAL A 1 195 ? -1.569 8.815 -0.835 1.00 96.62 195 VAL A N 1
ATOM 1525 C CA . VAL A 1 195 ? -0.103 8.838 -0.875 1.00 96.62 195 VAL A CA 1
ATOM 1526 C C . VAL A 1 195 ? 0.442 7.658 -1.672 1.00 96.62 195 VAL A C 1
ATOM 1528 O O . VAL A 1 195 ? 1.314 7.865 -2.509 1.00 96.62 195 VAL A O 1
ATOM 1531 N N . TYR A 1 196 ? -0.103 6.453 -1.487 1.00 96.31 196 TYR A N 1
ATOM 1532 C CA . TYR A 1 196 ? 0.278 5.280 -2.274 1.00 96.31 196 TYR A CA 1
ATOM 1533 C C . TYR A 1 196 ? 0.037 5.472 -3.773 1.00 96.31 196 TYR A C 1
ATOM 1535 O O . TYR A 1 196 ? 0.902 5.135 -4.581 1.00 96.31 196 TYR A O 1
ATOM 1543 N N . LEU A 1 197 ? -1.106 6.044 -4.160 1.00 96.56 197 LEU A N 1
ATOM 1544 C CA . LEU A 1 197 ? -1.417 6.320 -5.565 1.00 96.56 197 LEU A CA 1
ATOM 1545 C C . LEU A 1 197 ? -0.444 7.336 -6.170 1.00 96.56 197 LEU A C 1
ATOM 1547 O O . LEU A 1 197 ? 0.101 7.089 -7.245 1.00 96.56 197 LEU A O 1
ATOM 1551 N N . ILE A 1 198 ? -0.159 8.428 -5.457 1.00 96.31 198 ILE A N 1
ATOM 1552 C CA . ILE A 1 198 ? 0.825 9.433 -5.886 1.00 96.31 198 ILE A CA 1
ATOM 1553 C C . ILE A 1 198 ? 2.211 8.790 -6.027 1.00 96.31 198 ILE A C 1
ATOM 1555 O O . ILE A 1 198 ? 2.858 8.924 -7.064 1.00 96.31 198 ILE A O 1
ATOM 1559 N N . CYS A 1 199 ? 2.640 8.033 -5.015 1.00 95.50 199 CYS A N 1
ATOM 1560 C CA . CYS A 1 199 ? 3.924 7.334 -5.010 1.00 95.50 199 CYS A CA 1
ATOM 1561 C C . CYS A 1 199 ? 4.028 6.291 -6.127 1.00 95.50 199 CYS A C 1
ATOM 1563 O O . CYS A 1 199 ? 5.121 6.068 -6.629 1.00 95.50 199 CYS A O 1
ATOM 1565 N N . SER A 1 200 ? 2.922 5.660 -6.526 1.00 93.31 200 SER A N 1
ATOM 1566 C CA . SER A 1 200 ? 2.895 4.696 -7.634 1.00 93.31 200 SER A CA 1
ATOM 1567 C C . SER A 1 200 ? 2.987 5.380 -8.998 1.00 93.31 200 SER A C 1
ATOM 1569 O O . SER A 1 200 ? 3.552 4.821 -9.935 1.00 93.31 200 SER A O 1
ATOM 1571 N N . PHE A 1 201 ? 2.448 6.595 -9.118 1.00 95.19 201 PHE A N 1
ATOM 1572 C CA . PHE A 1 201 ? 2.430 7.335 -10.376 1.00 95.19 201 PHE A CA 1
ATOM 1573 C C . PHE A 1 201 ? 3.797 7.936 -10.723 1.00 95.19 201 PHE A C 1
ATOM 1575 O O . PHE A 1 201 ? 4.204 7.907 -11.881 1.00 95.19 201 PHE A O 1
ATOM 1582 N N . VAL A 1 202 ? 4.536 8.434 -9.725 1.00 93.50 202 VAL A N 1
ATOM 1583 C CA . VAL A 1 202 ? 5.839 9.096 -9.928 1.00 93.50 202 VAL A CA 1
ATOM 1584 C C . VAL A 1 202 ? 6.850 8.216 -10.692 1.00 93.50 202 VAL A C 1
ATOM 1586 O O . VAL A 1 202 ? 7.366 8.677 -11.711 1.00 93.50 202 VAL A O 1
ATOM 1589 N N . PRO A 1 203 ? 7.111 6.954 -10.299 1.00 91.00 203 PRO A N 1
ATOM 1590 C CA . PRO A 1 203 ? 8.011 6.072 -11.037 1.00 91.00 203 PRO A CA 1
ATOM 1591 C C . PRO A 1 203 ? 7.509 5.747 -12.444 1.00 91.00 203 PRO A C 1
ATOM 1593 O O . PRO A 1 203 ? 8.303 5.716 -13.379 1.00 91.00 203 PRO A O 1
ATOM 1596 N N . ALA A 1 204 ? 6.199 5.538 -12.617 1.00 90.00 204 ALA A N 1
ATOM 1597 C CA . ALA A 1 204 ? 5.620 5.242 -13.925 1.00 90.00 204 ALA A CA 1
ATOM 1598 C C . ALA A 1 204 ? 5.838 6.404 -14.907 1.00 90.00 204 ALA A C 1
ATOM 1600 O O . ALA A 1 204 ? 6.300 6.195 -16.027 1.00 90.00 204 ALA A O 1
ATOM 1601 N N . VAL A 1 205 ? 5.586 7.637 -14.461 1.00 94.12 205 VAL A N 1
ATOM 1602 C CA . VAL A 1 205 ? 5.858 8.847 -15.248 1.00 94.12 205 VAL A CA 1
ATOM 1603 C C . VAL A 1 205 ? 7.348 8.994 -15.533 1.00 94.12 205 VAL A C 1
ATOM 1605 O O . VAL A 1 205 ? 7.711 9.306 -16.664 1.00 94.12 205 VAL A O 1
ATOM 1608 N N . ALA A 1 206 ? 8.214 8.742 -14.548 1.00 90.81 206 ALA A N 1
ATOM 1609 C CA . ALA A 1 206 ? 9.660 8.832 -14.731 1.00 90.81 206 ALA A CA 1
ATOM 1610 C C . ALA A 1 206 ? 10.167 7.857 -15.806 1.00 90.81 206 ALA A C 1
ATOM 1612 O O . ALA A 1 206 ? 10.946 8.255 -16.670 1.00 90.81 206 ALA A O 1
ATOM 1613 N N . VAL A 1 207 ? 9.682 6.610 -15.801 1.00 90.25 207 VAL A N 1
ATOM 1614 C CA . VAL A 1 207 ? 10.019 5.609 -16.825 1.00 90.25 207 VAL A CA 1
ATOM 1615 C C . VAL A 1 207 ? 9.544 6.064 -18.204 1.00 90.25 207 VAL A C 1
ATOM 1617 O O . VAL A 1 207 ? 10.335 6.068 -19.142 1.00 90.25 207 VAL A O 1
ATOM 1620 N N . LEU A 1 208 ? 8.290 6.510 -18.329 1.00 93.19 208 LEU A N 1
ATOM 1621 C CA . LEU A 1 208 ? 7.740 6.977 -19.606 1.00 93.19 208 LEU A CA 1
ATOM 1622 C C . LEU A 1 208 ? 8.492 8.198 -20.154 1.00 93.19 208 LEU A C 1
ATOM 1624 O O . LEU A 1 208 ? 8.824 8.235 -21.339 1.00 93.19 208 LEU A O 1
ATOM 1628 N N . ALA A 1 209 ? 8.794 9.176 -19.297 1.00 94.12 209 ALA A N 1
ATOM 1629 C CA . ALA A 1 209 ? 9.545 10.370 -19.671 1.00 94.12 209 ALA A CA 1
ATOM 1630 C C . ALA A 1 209 ? 10.968 10.021 -20.127 1.00 94.12 209 ALA A C 1
ATOM 1632 O O . ALA A 1 209 ? 11.432 10.531 -21.147 1.00 94.12 209 ALA A O 1
ATOM 1633 N N . PHE A 1 210 ? 11.642 9.115 -19.411 1.00 93.62 210 PHE A N 1
ATOM 1634 C CA . PHE A 1 210 ? 12.978 8.652 -19.773 1.00 93.62 210 PHE A CA 1
ATOM 1635 C C . PHE A 1 210 ? 12.978 7.893 -21.105 1.00 93.62 210 PHE A C 1
ATOM 1637 O O . PHE A 1 210 ? 13.806 8.175 -21.971 1.00 93.62 210 PHE A O 1
ATOM 1644 N N . SER A 1 211 ? 12.023 6.981 -21.312 1.00 92.12 211 SER A N 1
ATOM 1645 C CA . SER A 1 211 ? 11.868 6.262 -22.581 1.00 92.12 211 SER A CA 1
ATOM 1646 C C . SER A 1 211 ? 11.610 7.213 -23.750 1.00 92.12 211 SER A C 1
ATOM 1648 O O . SER A 1 211 ? 12.217 7.055 -24.808 1.00 92.12 211 SER A O 1
ATOM 1650 N N . TRP A 1 212 ? 10.755 8.221 -23.564 1.00 96.75 212 TRP A N 1
ATOM 1651 C CA . TRP A 1 212 ? 10.475 9.218 -24.597 1.00 96.75 212 TRP A CA 1
ATOM 1652 C C . TRP A 1 212 ? 11.717 10.046 -24.952 1.00 96.75 212 TRP A C 1
ATOM 1654 O O . TRP A 1 212 ? 12.040 10.194 -26.131 1.00 96.75 212 TRP A O 1
ATOM 1664 N N . LEU A 1 213 ? 12.455 10.523 -23.944 1.00 96.62 213 LEU A N 1
ATOM 1665 C CA . LEU A 1 213 ? 13.686 11.293 -24.140 1.00 96.62 213 LEU A CA 1
ATOM 1666 C C . LEU A 1 213 ? 14.754 10.471 -24.872 1.00 96.62 213 LEU A C 1
ATOM 1668 O O . LEU A 1 213 ? 15.405 10.981 -25.783 1.00 96.62 213 LEU A O 1
ATOM 1672 N N . PHE A 1 214 ? 14.898 9.191 -24.522 1.00 95.12 214 PHE A N 1
ATOM 1673 C CA . PHE A 1 214 ? 15.827 8.280 -25.187 1.00 95.12 214 PHE A CA 1
ATOM 1674 C C . PHE A 1 214 ? 15.510 8.117 -26.680 1.00 95.12 214 PHE A C 1
ATOM 1676 O O . PHE A 1 214 ? 16.402 8.258 -27.516 1.00 95.12 214 PHE A O 1
ATOM 1683 N N . VAL A 1 215 ? 14.240 7.875 -27.028 1.00 95.38 215 VAL A N 1
ATOM 1684 C CA . VAL A 1 215 ? 13.805 7.740 -28.430 1.00 95.38 215 VAL A CA 1
ATOM 1685 C C . VAL A 1 215 ? 14.024 9.041 -29.201 1.00 95.38 215 VAL A C 1
ATOM 1687 O O . VAL A 1 215 ? 14.555 9.012 -30.310 1.00 95.38 215 VAL A O 1
ATOM 1690 N N . PHE A 1 216 ? 13.667 10.182 -28.607 1.00 96.56 216 PHE A N 1
ATOM 1691 C CA . PHE A 1 216 ? 13.893 11.495 -29.207 1.00 96.56 216 PHE A CA 1
ATOM 1692 C C . PHE A 1 216 ? 15.379 11.718 -29.522 1.00 96.56 216 PHE A C 1
ATOM 1694 O O . PHE A 1 216 ? 15.730 12.060 -30.652 1.00 96.56 216 PHE A O 1
ATOM 1701 N N . PHE A 1 217 ? 16.264 11.448 -28.563 1.00 96.69 217 PHE A N 1
ATOM 1702 C CA . PHE A 1 217 ? 17.703 11.618 -28.750 1.00 96.69 217 PHE A CA 1
ATOM 1703 C C . PHE A 1 217 ? 18.277 10.667 -29.810 1.00 96.69 217 PHE A C 1
ATOM 1705 O O . PHE A 1 217 ? 19.037 11.096 -30.676 1.00 96.69 217 PHE A O 1
ATOM 1712 N N . ALA A 1 218 ? 17.860 9.397 -29.806 1.00 95.44 218 ALA A N 1
ATOM 1713 C CA . ALA A 1 218 ? 18.262 8.426 -30.822 1.00 95.44 218 ALA A CA 1
ATOM 1714 C C . ALA A 1 218 ? 17.819 8.847 -32.235 1.00 95.44 218 ALA A C 1
ATOM 1716 O O . ALA A 1 218 ? 18.585 8.708 -33.187 1.00 95.44 218 ALA A O 1
ATOM 1717 N N . SER A 1 219 ? 16.612 9.412 -32.371 1.00 96.06 219 SER A N 1
ATOM 1718 C CA . SER A 1 219 ? 16.106 9.905 -33.658 1.00 96.06 219 SER A CA 1
ATOM 1719 C C . SER A 1 219 ? 16.896 11.102 -34.195 1.00 96.06 219 SER A C 1
ATOM 1721 O O . SER A 1 219 ? 17.133 11.182 -35.396 1.00 96.06 219 SER A O 1
ATOM 1723 N N . MET A 1 220 ? 17.364 11.990 -33.311 1.00 96.19 220 MET A N 1
ATOM 1724 C CA . MET A 1 220 ? 18.194 13.138 -33.688 1.00 96.19 220 MET A CA 1
ATOM 1725 C C . MET A 1 220 ? 19.588 12.711 -34.146 1.00 96.19 220 MET A C 1
ATOM 1727 O O . MET A 1 220 ? 20.099 13.258 -35.117 1.00 96.19 220 MET A O 1
ATOM 1731 N N . LEU A 1 221 ? 20.186 11.714 -33.488 1.00 96.38 221 LEU A N 1
ATOM 1732 C CA . LEU A 1 221 ? 21.487 11.171 -33.887 1.00 96.38 221 LEU A CA 1
ATOM 1733 C C . LEU A 1 221 ? 21.434 10.408 -35.213 1.00 96.38 221 LEU A C 1
ATOM 1735 O O . LEU A 1 221 ? 22.388 10.468 -35.975 1.00 96.38 221 LEU A O 1
ATOM 1739 N N . GLY A 1 222 ? 20.338 9.697 -35.495 1.00 93.75 222 GLY A N 1
ATOM 1740 C CA . GLY A 1 222 ? 20.173 8.969 -36.758 1.00 93.75 222 GLY A CA 1
ATOM 1741 C C . GLY A 1 222 ? 19.892 9.858 -37.974 1.00 93.75 222 GLY A C 1
ATOM 1742 O O . GLY A 1 222 ? 19.933 9.367 -39.098 1.00 93.75 222 GLY A O 1
ATOM 1743 N N . ALA A 1 223 ? 19.574 11.137 -37.758 1.00 86.19 223 ALA A N 1
ATOM 1744 C CA . ALA A 1 223 ? 19.299 12.112 -38.812 1.00 86.19 223 ALA 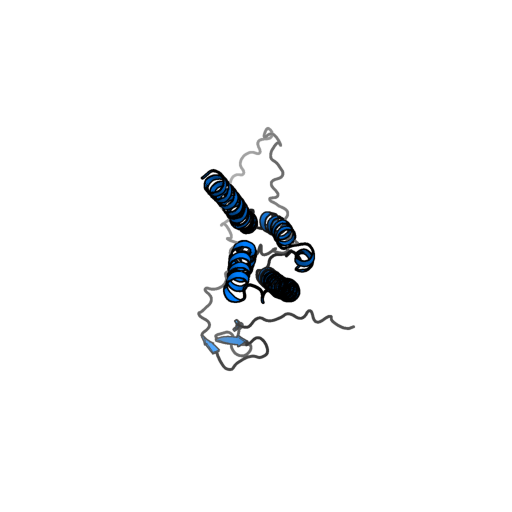A CA 1
ATOM 1745 C C . ALA A 1 223 ? 20.525 12.964 -39.206 1.00 86.19 223 ALA A C 1
ATOM 1747 O O . ALA A 1 223 ? 20.409 13.784 -40.119 1.00 86.19 223 ALA A O 1
ATOM 1748 N N . MET A 1 224 ? 21.661 12.798 -38.517 1.00 79.06 224 MET A N 1
ATOM 1749 C CA . MET A 1 224 ? 22.950 13.447 -38.808 1.00 79.06 224 MET A CA 1
ATOM 1750 C C . MET A 1 224 ? 23.853 12.523 -39.624 1.00 79.06 224 MET A C 1
ATOM 1752 O O . MET A 1 224 ? 24.589 13.060 -40.480 1.00 79.06 224 MET A O 1
#

pLDDT: mean 76.97, std 20.41, range [34.97, 97.06]

InterPro domains:
  IPR018929 Domain of unknown function DUF2510 [PF10708] (12-44)

Sequence (224 aa):
MSIDTANTVIIAGWYPDPTDDTQARWWDGSQWTSETRPRHPATPHQGNRYFSPVPIRTDATLPPIDPYRPLNRRHDTQGFVSMGVKATVQFHPTRAYTGSVWAIATMPLWVTIVVLGLAIGLGNLYSSFLIVMTSVIVFVIAIALAIHDHKVMLNSLHPAAASAWWMLLSPLVYLIVRGVHVSRTVGHGWAPLVVYLICSFVPAVAVLAFSWLFVFFASMLGAM

Organism: NCBI:txid433647

Secondary structure (DSSP, 8-state):
-----------SEEEEETTEEEEEEEE-SSSEEEEEEE--------TT-S-------TT-PPPP--TT--S-S-----S---TT---------S-S--HHHHHHHTHHHHHHHHHHHHHHHHGGG--HHHHHHHHHHHHHHHHHHHHHHHHHHHHTT-S----GGGGGT-HHHHHHHHHHHHHHHHS---HHHHHHHHHHHHHHHHHHHHHHHHHHHHHHHTT-